Protein AF-0000000066669395 (afdb_homodimer)

Structure (mmCIF, N/CA/C/O backbone):
data_AF-0000000066669395-model_v1
#
loop_
_entity.id
_entity.type
_entity.pdbx_description
1 polymer 'tRNA/rRNA methyltransferase SpoU type domain-containing protein'
#
loop_
_atom_site.group_PDB
_atom_site.id
_atom_site.type_symbol
_atom_site.label_atom_id
_atom_site.label_alt_id
_atom_site.label_comp_id
_atom_site.label_asym_id
_atom_site.label_entity_id
_atom_site.label_seq_id
_atom_site.pdbx_PDB_ins_code
_atom_site.Cartn_x
_atom_site.Cartn_y
_atom_site.Cartn_z
_atom_site.occupancy
_atom_site.B_iso_or_equiv
_atom_site.auth_seq_id
_atom_site.auth_comp_id
_atom_site.auth_asym_id
_atom_site.auth_atom_id
_atom_site.pdbx_PDB_model_num
ATOM 1 N N . MET A 1 1 ? -14.617 -29.688 3.906 1 45.09 1 MET A N 1
ATOM 2 C CA . MET A 1 1 ? -14.562 -28.312 4.414 1 45.09 1 MET A CA 1
ATOM 3 C C . MET A 1 1 ? -15.133 -27.328 3.398 1 45.09 1 MET A C 1
ATOM 5 O O . MET A 1 1 ? -14.758 -27.359 2.225 1 45.09 1 MET A O 1
ATOM 9 N N . THR A 1 2 ? -16.328 -26.859 3.664 1 53.78 2 THR A N 1
ATOM 10 C CA . THR A 1 2 ? -17 -26.031 2.668 1 53.78 2 THR A CA 1
ATOM 11 C C . THR A 1 2 ? -16.078 -24.922 2.17 1 53.78 2 THR A C 1
ATOM 13 O O . THR A 1 2 ? -15.188 -24.469 2.893 1 53.78 2 THR A O 1
ATOM 16 N N . ALA A 1 3 ? -16.016 -24.766 0.885 1 68.75 3 ALA A N 1
ATOM 17 C CA . ALA A 1 3 ? -15.188 -23.734 0.249 1 68.75 3 ALA A CA 1
ATOM 18 C C . ALA A 1 3 ? -15.5 -22.359 0.813 1 68.75 3 ALA A C 1
ATOM 20 O O . ALA A 1 3 ? -16.641 -22.062 1.181 1 68.75 3 ALA A O 1
ATOM 21 N N . ALA A 1 4 ? -14.492 -21.562 1.242 1 79 4 ALA A N 1
ATOM 22 C CA . ALA A 1 4 ? -14.672 -20.188 1.695 1 79 4 ALA A CA 1
ATOM 23 C C . ALA A 1 4 ? -15.648 -19.438 0.788 1 79 4 ALA A C 1
ATOM 25 O O . ALA A 1 4 ? -15.648 -19.625 -0.429 1 79 4 ALA A O 1
ATOM 26 N N . ARG A 1 5 ? -16.594 -18.781 1.343 1 88.31 5 ARG A N 1
ATOM 27 C CA . ARG A 1 5 ? -17.562 -17.953 0.614 1 88.31 5 ARG A CA 1
ATOM 28 C C . ARG A 1 5 ? -17.25 -16.484 0.786 1 88.31 5 ARG A C 1
ATOM 30 O O . ARG A 1 5 ? -16.984 -16.016 1.897 1 88.31 5 ARG A O 1
ATOM 37 N N . VAL A 1 6 ? -17.281 -15.789 -0.39 1 91.75 6 VAL A N 1
ATOM 38 C CA . VAL A 1 6 ? -17.078 -14.344 -0.316 1 91.75 6 VAL A CA 1
ATOM 39 C C . VAL A 1 6 ? -18.234 -13.695 0.457 1 91.75 6 VAL A C 1
ATOM 41 O O . VAL A 1 6 ? -19.391 -14.047 0.259 1 91.75 6 VAL A O 1
ATOM 44 N N . LYS A 1 7 ? -17.922 -12.828 1.355 1 90.56 7 LYS A N 1
ATOM 45 C CA . LYS A 1 7 ? -18.953 -12.094 2.061 1 90.56 7 LYS A CA 1
ATOM 46 C C . LYS A 1 7 ? -19.781 -11.258 1.095 1 90.56 7 LYS A C 1
ATOM 48 O O . LYS A 1 7 ? -19.234 -10.602 0.202 1 90.56 7 LYS A O 1
ATOM 53 N N . SER A 1 8 ? -21.031 -11.336 1.28 1 87.56 8 SER A N 1
ATOM 54 C CA . SER A 1 8 ? -21.922 -10.547 0.432 1 87.56 8 SER A CA 1
ATOM 55 C C . SER A 1 8 ? -21.859 -9.07 0.801 1 87.56 8 SER A C 1
ATOM 57 O O . SER A 1 8 ? -21.359 -8.703 1.869 1 87.56 8 SER A O 1
ATOM 59 N N . ARG A 1 9 ? -22.344 -8.273 -0.12 1 84.31 9 ARG A N 1
ATOM 60 C CA . ARG A 1 9 ? -22.344 -6.832 0.12 1 84.31 9 ARG A CA 1
ATOM 61 C C . ARG A 1 9 ?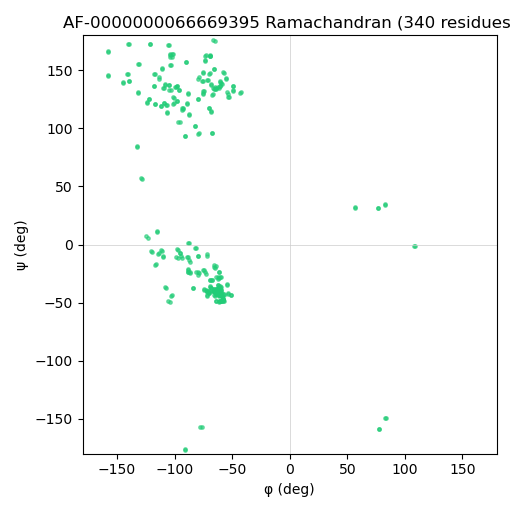 -23.141 -6.484 1.371 1 84.31 9 ARG A C 1
ATOM 63 O O . ARG A 1 9 ? -22.688 -5.695 2.203 1 84.31 9 ARG A O 1
ATOM 70 N N . PRO A 1 10 ? -24.344 -7.113 1.48 1 86.75 10 PRO A N 1
ATOM 71 C CA . PRO A 1 10 ? -25.078 -6.832 2.715 1 86.75 10 PRO A CA 1
ATOM 72 C C . PRO A 1 10 ? -24.312 -7.262 3.967 1 86.75 10 PRO A C 1
ATOM 74 O O . PRO A 1 10 ? -24.359 -6.566 4.988 1 86.75 10 PRO A O 1
ATOM 77 N N . GLU A 1 11 ? -23.625 -8.328 3.963 1 88.75 11 GLU A N 1
ATOM 78 C CA . GLU A 1 11 ? -22.812 -8.781 5.09 1 88.75 11 GLU A CA 1
ATOM 79 C C . GLU A 1 11 ? -21.688 -7.793 5.402 1 88.75 11 GLU A C 1
ATOM 81 O O . GLU A 1 11 ? -21.438 -7.496 6.57 1 88.75 11 GLU A O 1
ATOM 86 N N . LEU A 1 12 ? -21.031 -7.285 4.352 1 86.19 12 LEU A N 1
ATOM 87 C CA . LEU A 1 12 ? -19.938 -6.324 4.523 1 86.19 12 LEU A CA 1
ATOM 88 C C . LEU A 1 12 ? -20.469 -5.008 5.082 1 86.19 12 LEU A C 1
ATOM 90 O O . LEU A 1 12 ? -19.844 -4.402 5.957 1 86.19 12 LEU A O 1
ATOM 94 N N . ARG A 1 13 ? -21.594 -4.609 4.605 1 84.19 13 ARG A N 1
ATOM 95 C CA . ARG A 1 13 ? -22.188 -3.355 5.059 1 84.19 13 ARG A CA 1
ATOM 96 C C . ARG A 1 13 ? -22.484 -3.4 6.551 1 84.19 13 ARG A C 1
ATOM 98 O O . ARG A 1 13 ? -22.375 -2.385 7.242 1 84.19 13 ARG A O 1
ATOM 105 N N . ARG A 1 14 ? -22.734 -4.59 7.043 1 87.62 14 ARG A N 1
ATOM 106 C CA . ARG A 1 14 ? -23.062 -4.742 8.461 1 87.62 14 ARG A CA 1
ATOM 107 C C . ARG A 1 14 ? -21.812 -4.605 9.32 1 87.62 14 ARG A C 1
ATOM 109 O O . ARG A 1 14 ? -21.906 -4.285 10.508 1 87.62 14 ARG A O 1
ATOM 116 N N . GLN A 1 15 ? -20.672 -4.824 8.742 1 86.81 15 GLN A N 1
ATOM 117 C CA . GLN A 1 15 ? -19.422 -4.785 9.477 1 86.81 15 GLN A CA 1
ATOM 118 C C . GLN A 1 15 ? -18.734 -3.432 9.32 1 86.81 15 GLN A C 1
ATOM 120 O O . GLN A 1 15 ? -17.766 -3.139 10.023 1 86.81 15 GLN A O 1
ATOM 125 N N . ARG A 1 16 ? -19.281 -2.643 8.336 1 88.38 16 ARG A N 1
ATOM 126 C CA . ARG A 1 16 ? -18.703 -1.339 8.031 1 88.38 16 ARG A CA 1
ATOM 127 C C . ARG A 1 16 ? -19.531 -0.214 8.641 1 88.38 16 ARG A C 1
ATOM 129 O O . ARG A 1 16 ? -20.688 -0.416 9 1 88.38 16 ARG A O 1
ATOM 136 N N . ARG A 1 17 ? -18.922 0.941 8.766 1 87.56 17 ARG A N 1
ATOM 137 C CA . ARG A 1 17 ? -19.672 2.119 9.188 1 87.56 17 ARG A CA 1
ATOM 138 C C . ARG A 1 17 ? -20.734 2.492 8.156 1 87.56 17 ARG A C 1
ATOM 140 O O . ARG A 1 17 ? -20.484 2.461 6.953 1 87.56 17 ARG A O 1
ATOM 147 N N . PRO A 1 18 ? -21.828 2.752 8.648 1 84.31 18 PRO A N 1
ATOM 148 C CA . PRO A 1 18 ? -22.906 3.09 7.719 1 84.31 18 PRO A CA 1
ATOM 149 C C . PRO A 1 18 ? -22.734 4.473 7.098 1 84.31 18 PRO A C 1
ATOM 151 O O . PRO A 1 18 ? -23.312 4.754 6.039 1 84.31 18 PRO A O 1
ATOM 154 N N . ARG A 1 19 ? -22.031 5.277 7.848 1 85 19 ARG A N 1
ATOM 155 C CA . ARG A 1 19 ? -21.75 6.625 7.367 1 85 19 ARG A CA 1
ATOM 156 C C . ARG A 1 19 ? -20.266 6.949 7.5 1 85 19 ARG A C 1
ATOM 158 O O . ARG A 1 19 ? -19.547 6.32 8.289 1 85 19 ARG A O 1
ATOM 165 N N . ALA A 1 20 ? -19.922 7.895 6.621 1 84.69 20 ALA A N 1
ATOM 166 C CA . ALA A 1 20 ? -18.547 8.375 6.758 1 84.69 20 ALA A CA 1
ATOM 167 C C . ALA A 1 20 ? -18.281 8.867 8.18 1 84.69 20 ALA A C 1
ATOM 169 O O . ALA A 1 20 ? -19.172 9.406 8.836 1 84.69 20 ALA A O 1
ATOM 170 N N . HIS A 1 21 ? -17.125 8.578 8.578 1 80.88 21 HIS A N 1
ATOM 171 C CA . HIS A 1 21 ? -16.781 9.102 9.891 1 80.88 21 HIS A CA 1
ATOM 172 C C . HIS A 1 21 ? -16.609 10.617 9.859 1 80.88 21 HIS A C 1
ATOM 174 O O . HIS A 1 21 ? -16.266 11.188 8.82 1 80.88 21 HIS A O 1
ATOM 180 N N . GLY A 1 22 ? -16.984 11.242 10.992 1 88.12 22 GLY A N 1
ATOM 181 C CA . GLY A 1 22 ? -16.531 12.617 11.109 1 88.12 22 GLY A CA 1
ATOM 182 C C . GLY A 1 22 ? -15.016 12.742 11.195 1 88.12 22 GLY A C 1
ATOM 183 O O . GLY A 1 22 ? -14.305 11.742 11.156 1 88.12 22 GLY A O 1
ATOM 184 N N . CYS A 1 23 ? -14.602 13.898 11.203 1 94.62 23 CYS A N 1
ATOM 185 C CA . CYS A 1 23 ? -13.172 14.141 11.336 1 94.62 23 CYS A CA 1
ATOM 186 C C . CYS A 1 23 ? -12.68 13.75 12.727 1 94.62 23 CYS A C 1
ATOM 188 O O . CYS A 1 23 ? -13.055 14.367 13.719 1 94.62 23 CYS A O 1
ATOM 190 N N . TRP A 1 24 ? -11.836 12.742 12.75 1 92.94 24 TRP A N 1
ATOM 191 C CA . TRP A 1 24 ? -11.266 12.32 14.031 1 92.94 24 TRP A CA 1
ATOM 192 C C . TRP A 1 24 ? -10.016 13.133 14.359 1 92.94 24 TRP A C 1
ATOM 194 O O . TRP A 1 24 ? -9.594 13.203 15.516 1 92.94 24 TRP A O 1
ATOM 204 N N . ASN A 1 25 ? -9.383 13.656 13.398 1 96.75 25 ASN A N 1
ATOM 205 C CA . ASN A 1 25 ? -8.266 14.586 13.508 1 96.75 25 ASN A CA 1
ATOM 206 C C . ASN A 1 25 ? -7.125 13.992 14.336 1 96.75 25 ASN A C 1
ATOM 208 O O . ASN A 1 25 ? -6.504 14.695 15.133 1 96.75 25 ASN A O 1
ATOM 212 N N . HIS A 1 26 ? -6.977 12.68 14.25 1 97.56 26 HIS A N 1
ATOM 213 C CA . HIS A 1 26 ? -5.938 11.992 15.016 1 97.56 26 HIS A CA 1
ATOM 214 C C . HIS A 1 26 ? -4.777 11.57 14.117 1 97.56 26 HIS A C 1
ATOM 216 O O . HIS A 1 26 ? -3.615 11.836 14.43 1 97.56 26 HIS A O 1
ATOM 222 N N . LEU A 1 27 ? -5.113 10.938 13 1 98.38 27 LEU A N 1
ATOM 223 C CA . LEU A 1 27 ? -4.137 10.516 12 1 98.38 27 LEU A CA 1
ATOM 224 C C . LEU A 1 27 ? -4.375 11.227 10.68 1 98.38 27 LEU A C 1
ATOM 226 O O . LEU A 1 27 ? -5.473 11.164 10.117 1 98.38 27 LEU A O 1
ATOM 230 N N . LEU A 1 28 ? -3.396 11.945 10.211 1 98.81 28 LEU A N 1
ATOM 231 C CA . LEU A 1 28 ? -3.48 12.633 8.93 1 98.81 28 LEU A CA 1
ATOM 232 C C . LEU A 1 28 ? -2.355 12.195 8 1 98.81 28 LEU A C 1
ATOM 234 O O . LEU A 1 28 ? -1.188 12.172 8.398 1 98.81 28 LEU A O 1
ATOM 238 N N . ILE A 1 29 ? -2.662 11.758 6.875 1 98.81 29 ILE A N 1
ATOM 239 C CA . ILE A 1 29 ? -1.648 11.57 5.84 1 98.81 29 ILE A CA 1
ATOM 240 C C . ILE A 1 29 ? -1.622 12.789 4.918 1 98.81 29 ILE A C 1
ATOM 242 O O . ILE A 1 29 ? -2.672 13.273 4.484 1 98.81 29 ILE A O 1
ATOM 246 N N . ALA A 1 30 ? -0.39 13.281 4.656 1 98.88 30 ALA A N 1
ATOM 247 C CA . ALA A 1 30 ? -0.258 14.586 4.012 1 98.88 30 ALA A CA 1
ATOM 248 C C . ALA A 1 30 ? 0.739 14.531 2.857 1 98.88 30 ALA A C 1
ATOM 250 O O . ALA A 1 30 ? 1.917 14.852 3.031 1 98.88 30 ALA A O 1
ATOM 251 N N . PRO A 1 31 ? 0.276 14.125 1.693 1 98.56 31 PRO A N 1
ATOM 252 C CA . PRO A 1 31 ? 1.107 14.367 0.513 1 98.56 31 PRO A CA 1
ATOM 253 C C . PRO A 1 31 ? 1.231 15.852 0.175 1 98.56 31 PRO A C 1
ATOM 255 O O . PRO A 1 31 ? 0.396 16.391 -0.552 1 98.56 31 PRO A O 1
ATOM 258 N N . LEU A 1 32 ? 2.266 16.484 0.615 1 98.38 32 LEU A N 1
ATOM 259 C CA . LEU A 1 32 ? 2.322 17.938 0.655 1 98.38 32 LEU A CA 1
ATOM 260 C C . LEU A 1 32 ? 2.85 18.5 -0.662 1 98.38 32 LEU A C 1
ATOM 262 O O . LEU A 1 32 ? 2.654 19.672 -0.963 1 98.38 32 LEU A O 1
ATOM 266 N N . TRP A 1 33 ? 3.559 17.734 -1.455 1 97.44 33 TRP A N 1
ATOM 267 C CA . TRP A 1 33 ? 4.094 18.172 -2.744 1 97.44 33 TRP A CA 1
ATOM 268 C C . TRP A 1 33 ? 3.721 17.172 -3.842 1 97.44 33 TRP A C 1
ATOM 270 O O . TRP A 1 33 ? 4.59 16.688 -4.566 1 97.44 33 TRP A O 1
ATOM 280 N N . PRO A 1 34 ? 2.42 16.953 -3.99 1 96.81 34 PRO A N 1
ATOM 281 C CA . PRO A 1 34 ? 1.995 15.914 -4.93 1 96.81 34 PRO A CA 1
ATOM 282 C C . PRO A 1 34 ? 2.271 16.281 -6.383 1 96.81 34 PRO A C 1
ATOM 284 O O . PRO A 1 34 ? 2.057 17.422 -6.785 1 96.81 34 PRO A O 1
ATOM 287 N N . LYS A 1 35 ? 2.719 15.328 -7.09 1 93.5 35 LYS A N 1
ATOM 288 C CA . LYS A 1 35 ? 2.979 15.5 -8.516 1 93.5 35 LYS A CA 1
ATOM 289 C C . LYS A 1 35 ? 1.889 14.852 -9.359 1 93.5 35 LYS A C 1
ATOM 291 O O . LYS A 1 35 ? 1.399 15.445 -10.32 1 93.5 35 LYS A O 1
ATOM 296 N N . TYR A 1 36 ? 1.467 13.625 -8.992 1 88.94 36 TYR A N 1
ATOM 297 C CA . TYR A 1 36 ? 0.498 12.852 -9.758 1 88.94 36 TYR A CA 1
ATOM 298 C C . TYR A 1 36 ? -0.805 12.688 -8.984 1 88.94 36 TYR A C 1
ATOM 300 O O . TYR A 1 36 ? -0.79 12.375 -7.793 1 88.94 36 TYR A O 1
ATOM 308 N N . GLY A 1 37 ? -1.951 12.734 -9.688 1 91.69 37 GLY A N 1
ATOM 309 C CA . GLY A 1 37 ? -3.273 12.695 -9.086 1 91.69 37 GLY A CA 1
ATOM 310 C C . GLY A 1 37 ? -3.705 11.297 -8.695 1 91.69 37 GLY A C 1
ATOM 311 O O . GLY A 1 37 ? -4.504 11.125 -7.77 1 91.69 37 GLY A O 1
ATOM 312 N N . VAL A 1 38 ? -3.227 10.305 -9.312 1 89.56 38 VAL A N 1
ATOM 313 C CA . VAL A 1 38 ? -3.691 8.93 -9.164 1 89.56 38 VAL A CA 1
ATOM 314 C C . VAL A 1 38 ? -3.463 8.469 -7.727 1 89.56 38 VAL A C 1
ATOM 316 O O . VAL A 1 38 ? -4.266 7.707 -7.18 1 89.56 38 VAL A O 1
ATOM 319 N N . ASN A 1 39 ? -2.469 9 -7.102 1 94.81 39 ASN A N 1
ATOM 320 C CA . ASN A 1 39 ? -2.115 8.562 -5.754 1 94.81 39 ASN A CA 1
ATOM 321 C C . ASN A 1 39 ? -3.045 9.172 -4.707 1 94.81 39 ASN A C 1
ATOM 323 O O . ASN A 1 39 ? -3.229 8.602 -3.631 1 94.81 39 ASN A O 1
ATOM 327 N N . LEU A 1 40 ? -3.631 10.281 -5.004 1 96.81 40 LEU A N 1
ATOM 328 C CA . LEU A 1 40 ? -4.43 10.992 -4.012 1 96.81 40 LEU A CA 1
ATOM 329 C C . LEU A 1 40 ? -5.734 10.258 -3.732 1 96.81 40 LEU A C 1
ATOM 331 O O . LEU A 1 40 ? -6.141 10.133 -2.576 1 96.81 40 LEU A O 1
ATOM 335 N N . GLY A 1 41 ? -6.371 9.797 -4.77 1 94.62 41 GLY A N 1
ATOM 336 C CA . GLY A 1 41 ? -7.57 9 -4.566 1 94.62 41 GLY A CA 1
ATOM 337 C C . GLY A 1 41 ? -7.312 7.711 -3.82 1 94.62 41 GLY A C 1
ATOM 338 O O . GLY A 1 41 ? -8.094 7.316 -2.957 1 94.62 41 GLY A O 1
ATOM 339 N N . THR A 1 42 ? -6.219 7.062 -4.16 1 95.19 42 THR A N 1
ATOM 340 C CA . THR A 1 42 ? -5.816 5.832 -3.49 1 95.19 42 THR A CA 1
ATOM 341 C C . THR A 1 42 ? -5.574 6.078 -2.004 1 95.19 42 THR A C 1
ATOM 343 O O . THR A 1 42 ? -6.055 5.324 -1.156 1 95.19 42 THR A O 1
ATOM 346 N N . LEU A 1 43 ? -4.895 7.172 -1.709 1 97.44 43 LEU A N 1
ATOM 347 C CA . LEU A 1 43 ? -4.621 7.527 -0.321 1 97.44 43 LEU A CA 1
ATOM 348 C C . LEU A 1 43 ? -5.914 7.844 0.423 1 97.44 43 LEU A C 1
ATOM 350 O O . LEU A 1 43 ? -6.07 7.484 1.592 1 97.44 43 LEU A O 1
ATOM 354 N N . LEU A 1 44 ? -6.773 8.508 -0.237 1 96.31 44 LEU A N 1
ATOM 355 C CA . LEU A 1 44 ? -8.055 8.859 0.367 1 96.31 44 LEU A CA 1
ATOM 356 C C . LEU A 1 44 ? -8.836 7.609 0.749 1 96.31 44 LEU A C 1
ATOM 358 O O . LEU A 1 44 ? -9.438 7.551 1.822 1 96.31 44 LEU A O 1
ATOM 362 N N . ARG A 1 45 ? -8.797 6.602 -0.064 1 95.62 45 ARG A N 1
ATOM 363 C CA . ARG A 1 45 ? -9.445 5.328 0.247 1 95.62 45 ARG A CA 1
ATOM 364 C C . ARG A 1 45 ? -8.805 4.672 1.464 1 95.62 45 ARG A C 1
ATOM 366 O O . ARG A 1 45 ? -9.5 4.09 2.301 1 95.62 45 ARG A O 1
ATOM 373 N N . THR A 1 46 ? -7.52 4.727 1.509 1 97.06 46 THR A N 1
ATOM 374 C CA . THR A 1 46 ? -6.832 4.18 2.676 1 97.06 46 THR A CA 1
ATOM 375 C C . THR A 1 46 ? -7.207 4.953 3.936 1 97.06 46 THR A C 1
ATOM 377 O O . THR A 1 46 ? -7.363 4.367 5.008 1 97.06 46 THR A O 1
ATOM 380 N N . CYS A 1 47 ? -7.352 6.266 3.793 1 97 47 CYS A N 1
ATOM 381 C CA . CYS A 1 47 ? -7.793 7.066 4.93 1 97 47 CYS A CA 1
ATOM 382 C C . CYS A 1 47 ? -9.141 6.574 5.453 1 97 47 CYS A C 1
ATOM 384 O O . CYS A 1 47 ? -9.312 6.395 6.66 1 97 47 CYS A O 1
ATOM 386 N N . ASP A 1 48 ? -10.047 6.355 4.547 1 96 48 ASP A N 1
ATOM 387 C CA . ASP A 1 48 ? -11.344 5.824 4.953 1 96 48 ASP A CA 1
ATOM 388 C C . ASP A 1 48 ? -11.188 4.5 5.699 1 96 48 ASP A C 1
ATOM 390 O O . ASP A 1 48 ? -11.805 4.293 6.746 1 96 48 ASP A O 1
ATOM 394 N N . ALA A 1 49 ? -10.359 3.674 5.211 1 95.56 49 ALA A N 1
ATOM 395 C CA . ALA A 1 49 ? -10.18 2.328 5.746 1 95.56 49 ALA A CA 1
ATOM 396 C C . ALA A 1 49 ? -9.695 2.371 7.191 1 95.56 49 ALA A C 1
ATOM 398 O O . ALA A 1 49 ? -10.133 1.572 8.023 1 95.56 49 ALA A O 1
ATOM 399 N N . VAL A 1 50 ? -8.867 3.344 7.551 1 95.94 50 VAL A N 1
ATOM 400 C CA . VAL A 1 50 ? -8.227 3.275 8.859 1 95.94 50 VAL A CA 1
ATOM 401 C C . VAL A 1 50 ? -8.781 4.375 9.766 1 95.94 50 VAL A C 1
ATOM 403 O O . VAL A 1 50 ? -8.391 4.484 10.93 1 95.94 50 VAL A O 1
ATOM 406 N N . GLY A 1 51 ? -9.617 5.234 9.211 1 95 51 GLY A N 1
ATOM 407 C CA . GLY A 1 51 ? -10.172 6.332 9.984 1 95 51 GLY A CA 1
ATOM 408 C C . GLY A 1 51 ? -9.242 7.527 10.07 1 95 51 GLY A C 1
ATOM 409 O O . GLY A 1 51 ? -9.156 8.188 11.109 1 95 51 GLY A O 1
ATOM 410 N N . ALA A 1 52 ? -8.523 7.758 9.039 1 97.69 52 ALA A N 1
ATOM 411 C CA . ALA A 1 52 ? -7.594 8.883 8.977 1 97.69 52 ALA A CA 1
ATOM 412 C C . ALA A 1 52 ? -8.141 10 8.086 1 97.69 52 ALA A C 1
ATOM 414 O O . ALA A 1 52 ? -9.172 9.836 7.438 1 97.69 52 ALA A O 1
ATOM 415 N N . CYS A 1 53 ? -7.461 11.094 8.102 1 98 53 CYS A N 1
ATOM 416 C CA . CYS A 1 53 ? -7.766 12.234 7.25 1 98 53 CYS A CA 1
ATOM 417 C C . CYS A 1 53 ? -6.684 12.438 6.195 1 98 53 CYS A C 1
ATOM 419 O O . CYS A 1 53 ? -5.543 12.016 6.387 1 98 53 CYS A O 1
ATOM 421 N N . LEU A 1 54 ? -7.129 12.969 5.152 1 98.12 54 LEU A N 1
ATOM 422 C CA . LEU A 1 54 ? -6.184 13.406 4.133 1 98.12 54 LEU A CA 1
ATOM 423 C C . LEU A 1 54 ? -5.957 14.914 4.203 1 98.12 54 LEU A C 1
ATOM 425 O O . LEU A 1 54 ? -6.918 15.688 4.277 1 98.12 54 LEU A O 1
ATOM 429 N N . ALA A 1 55 ? -4.723 15.328 4.297 1 98.75 55 ALA A N 1
ATOM 430 C CA . ALA A 1 55 ? -4.383 16.75 4.191 1 98.75 55 ALA A CA 1
ATOM 431 C C . ALA A 1 55 ? -3.648 17.047 2.889 1 98.75 55 ALA A C 1
ATOM 433 O O . ALA A 1 55 ? -2.578 16.484 2.633 1 98.75 55 ALA A O 1
ATOM 434 N N . VAL A 1 56 ? -4.207 17.922 2.105 1 98.38 56 VAL A N 1
ATOM 435 C CA . VAL A 1 56 ? -3.641 18.141 0.778 1 98.38 56 VAL A CA 1
ATOM 436 C C . VAL A 1 56 ? -3.682 19.625 0.436 1 98.38 56 VAL A C 1
ATOM 438 O O . VAL A 1 56 ? -4.59 20.344 0.863 1 98.38 56 VAL A O 1
ATOM 441 N N . PRO A 1 57 ? -2.641 20.078 -0.329 1 98 57 PRO A N 1
ATOM 442 C CA . PRO A 1 57 ? -2.689 21.484 -0.755 1 98 57 PRO A CA 1
ATOM 443 C C . PRO A 1 57 ? -3.842 21.766 -1.717 1 98 57 PRO A C 1
ATOM 445 O O . PRO A 1 57 ? -4.211 20.891 -2.516 1 98 57 PRO A O 1
ATOM 448 N N . ARG A 1 58 ? -4.266 23 -1.627 1 96.19 58 ARG A N 1
ATOM 449 C CA . ARG A 1 58 ? -5.305 23.422 -2.557 1 96.19 58 ARG A CA 1
ATOM 450 C C . ARG A 1 58 ? -4.715 23.75 -3.926 1 96.19 58 ARG A C 1
ATOM 452 O O . ARG A 1 58 ? -4.172 24.828 -4.133 1 96.19 58 ARG A O 1
ATOM 459 N N . LYS A 1 59 ? -4.73 22.828 -4.801 1 95.44 59 LYS A N 1
ATOM 460 C CA . LYS A 1 59 ? -4.363 23 -6.203 1 95.44 59 LYS A CA 1
ATOM 461 C C . LYS A 1 59 ? -5.551 22.719 -7.121 1 95.44 59 LYS A C 1
ATOM 463 O O . LYS A 1 59 ? -6.422 21.922 -6.789 1 95.44 59 LYS A O 1
ATOM 468 N N . PRO A 1 60 ? -5.656 23.375 -8.195 1 95.44 60 PRO A N 1
ATOM 469 C CA . PRO A 1 60 ? -6.82 23.281 -9.078 1 95.44 60 PRO A CA 1
ATOM 470 C C . PRO A 1 60 ? -7.125 21.844 -9.492 1 95.44 60 PRO A C 1
ATOM 472 O O . PRO A 1 60 ? -8.289 21.484 -9.688 1 95.44 60 PRO A O 1
ATOM 475 N N . TRP A 1 61 ? -6.082 21.094 -9.656 1 95.88 61 TRP A N 1
ATOM 476 C CA . TRP A 1 61 ? -6.277 19.75 -10.211 1 95.88 61 TRP A CA 1
ATOM 477 C C . TRP A 1 61 ? -6.562 18.734 -9.102 1 95.88 61 TRP A C 1
ATOM 479 O O . TRP A 1 61 ? -6.965 17.609 -9.383 1 95.88 61 TRP A O 1
ATOM 489 N N . VAL A 1 62 ? -6.41 19.047 -7.801 1 95.94 62 VAL A N 1
ATOM 490 C CA . VAL A 1 62 ? -6.457 18.094 -6.688 1 95.94 62 VAL A CA 1
ATOM 491 C C . VAL A 1 62 ? -7.887 17.594 -6.496 1 95.94 62 VAL A C 1
ATOM 493 O O . VAL A 1 62 ? -8.117 16.406 -6.332 1 95.94 62 VAL A O 1
ATOM 496 N N . PRO A 1 63 ? -8.93 18.5 -6.582 1 94.19 63 PRO A N 1
ATOM 497 C CA . PRO A 1 63 ? -10.297 17.984 -6.422 1 94.19 63 PRO A CA 1
ATOM 498 C C . PRO A 1 63 ? -10.656 16.922 -7.453 1 94.19 63 PRO A C 1
ATOM 500 O O . PRO A 1 63 ? -11.242 15.891 -7.105 1 94.19 63 PRO A O 1
ATOM 503 N N . ASP A 1 64 ? -10.266 17.141 -8.672 1 94.31 64 ASP A N 1
ATOM 504 C CA . ASP A 1 64 ? -10.531 16.172 -9.727 1 94.31 64 ASP A CA 1
ATOM 505 C C . ASP A 1 64 ? -9.766 14.867 -9.477 1 94.31 64 ASP A C 1
ATOM 507 O O . ASP A 1 64 ? -10.297 13.781 -9.703 1 94.31 64 ASP A O 1
ATOM 511 N N . ALA A 1 65 ? -8.578 14.992 -9.047 1 93.69 65 ALA A N 1
ATOM 512 C CA . ALA A 1 65 ? -7.754 13.82 -8.742 1 93.69 65 ALA A CA 1
ATOM 513 C C . ALA A 1 65 ? -8.383 12.977 -7.641 1 93.69 65 ALA A C 1
ATOM 515 O O . ALA A 1 65 ? -8.438 11.75 -7.742 1 93.69 65 ALA A O 1
ATOM 516 N N . LEU A 1 66 ? -8.891 13.609 -6.594 1 93.56 66 LEU A N 1
ATOM 517 C CA . LEU A 1 66 ? -9.539 12.914 -5.484 1 93.56 66 LEU A CA 1
ATOM 518 C C . LEU A 1 66 ? -10.805 12.195 -5.957 1 93.56 66 LEU A C 1
ATOM 520 O O . LEU A 1 66 ? -11.062 11.062 -5.562 1 93.56 66 LEU A O 1
ATOM 524 N N . ALA A 1 67 ? -11.516 12.828 -6.828 1 89.94 67 ALA A N 1
ATOM 525 C CA . ALA A 1 67 ? -12.766 12.266 -7.328 1 89.94 67 ALA A CA 1
ATOM 526 C C . ALA A 1 67 ? -12.508 11.039 -8.203 1 89.94 67 ALA A C 1
ATOM 528 O O . ALA A 1 67 ? -13.25 10.055 -8.141 1 89.94 67 ALA A O 1
ATOM 529 N N . HIS A 1 68 ? -11.461 11.039 -8.953 1 85.31 68 HIS A N 1
ATOM 530 C CA . HIS A 1 68 ? -11.156 9.984 -9.914 1 85.31 68 HIS A CA 1
ATOM 531 C C . HIS A 1 68 ? -10.672 8.719 -9.203 1 85.31 68 HIS A C 1
ATOM 533 O O . HIS A 1 68 ? -11.062 7.609 -9.562 1 85.31 68 HIS A O 1
ATOM 539 N N . GLY A 1 69 ? -9.945 8.859 -8.242 1 77.81 69 GLY A N 1
ATOM 540 C CA . GLY A 1 69 ? -9.328 7.711 -7.598 1 77.81 69 GLY A CA 1
ATOM 541 C C . GLY A 1 69 ? -10.133 7.18 -6.426 1 77.81 69 GLY A C 1
ATOM 542 O O . GLY A 1 69 ? -9.852 6.094 -5.914 1 77.81 69 GLY A O 1
ATOM 543 N N . ASN A 1 70 ? -11.062 7.938 -6.051 1 72.88 70 ASN A N 1
ATOM 544 C CA . ASN A 1 70 ? -11.898 7.555 -4.918 1 72.88 70 ASN A CA 1
ATOM 545 C C . ASN A 1 70 ? -13.18 6.863 -5.375 1 72.88 70 ASN A C 1
ATOM 547 O O . ASN A 1 70 ? -14.125 7.523 -5.816 1 72.88 70 ASN A O 1
ATOM 551 N N . THR A 1 71 ? -13.203 5.562 -5.18 1 74.75 71 THR A N 1
ATOM 552 C CA . THR A 1 71 ? -14.344 4.789 -5.641 1 74.75 71 THR A CA 1
ATOM 553 C C . THR A 1 71 ? -15.43 4.73 -4.566 1 74.75 71 THR A C 1
ATOM 555 O O . THR A 1 71 ? -16.422 4.027 -4.719 1 74.75 71 THR A O 1
ATOM 558 N N . LEU A 1 72 ? -15.062 5.434 -3.502 1 78.62 72 LEU A N 1
ATOM 559 C CA . LEU A 1 72 ? -16.031 5.422 -2.414 1 78.62 72 LEU A CA 1
ATOM 560 C C . LEU A 1 72 ? -17.172 6.398 -2.689 1 78.62 72 LEU A C 1
ATOM 562 O O . LEU A 1 72 ? -16.953 7.453 -3.293 1 78.62 72 LEU A O 1
ATOM 566 N N . ARG A 1 73 ? -18.312 5.992 -2.283 1 73.75 73 ARG A N 1
ATOM 567 C CA . ARG A 1 73 ? -19.516 6.777 -2.537 1 73.75 73 ARG A CA 1
ATOM 568 C C . ARG A 1 73 ? -19.734 7.82 -1.444 1 73.75 73 ARG A C 1
ATOM 570 O O . ARG A 1 73 ? -20.453 8.797 -1.646 1 73.75 73 ARG A O 1
ATOM 577 N N . LYS A 1 74 ? -19.031 7.629 -0.356 1 81.06 74 LYS A N 1
ATOM 578 C CA . LYS A 1 74 ? -19.266 8.531 0.769 1 81.06 74 LYS A CA 1
ATOM 579 C C . LYS A 1 74 ? -18.141 9.547 0.893 1 81.06 74 LYS A C 1
ATOM 581 O O . LYS A 1 74 ? -17 9.289 0.481 1 81.06 74 LYS A O 1
ATOM 586 N N . GLN A 1 75 ? -18.531 10.688 1.505 1 82.38 75 GLN A N 1
ATOM 587 C CA . GLN A 1 75 ? -17.562 11.766 1.686 1 82.38 75 GLN A CA 1
ATOM 588 C C . GLN A 1 75 ? -16.453 11.352 2.65 1 82.38 75 GLN A C 1
ATOM 590 O O . GLN A 1 75 ? -16.719 10.727 3.678 1 82.38 75 GLN A O 1
ATOM 595 N N . GLN A 1 76 ? -15.289 11.656 2.246 1 88.75 76 GLN A N 1
ATOM 596 C CA . GLN A 1 76 ? -14.117 11.398 3.078 1 88.75 76 GLN A CA 1
ATOM 597 C C . GLN A 1 76 ? -13.602 12.688 3.717 1 88.75 76 GLN A C 1
ATOM 599 O O . GLN A 1 76 ? -14.023 13.781 3.348 1 88.75 76 GLN A O 1
ATOM 604 N N . CYS A 1 77 ? -12.82 12.523 4.676 1 94.69 77 CYS A N 1
ATOM 605 C CA . CYS A 1 77 ? -12.305 13.656 5.434 1 94.69 77 CYS A CA 1
ATOM 606 C C . CYS A 1 77 ? -11.039 14.211 4.793 1 94.69 77 CYS A C 1
ATOM 608 O O . CYS A 1 77 ? -10 13.547 4.781 1 94.69 77 CYS A O 1
ATOM 610 N N . VAL A 1 78 ? -11.234 15.43 4.285 1 96.75 78 VAL A N 1
ATOM 611 C CA . VAL A 1 78 ? -10.117 16.094 3.617 1 96.75 78 VAL A CA 1
ATOM 612 C C . VAL A 1 78 ? -9.859 17.453 4.266 1 96.75 78 VAL A C 1
ATOM 614 O O . VAL A 1 78 ? -10.781 18.266 4.395 1 96.75 78 VAL A O 1
ATOM 617 N N . HIS A 1 79 ? -8.641 17.594 4.738 1 98.12 79 HIS A N 1
ATOM 618 C CA . HIS A 1 79 ? -8.164 18.891 5.18 1 98.12 79 HIS A CA 1
ATOM 619 C C . HIS A 1 79 ? -7.449 19.625 4.051 1 98.12 79 HIS A C 1
ATOM 621 O O . HIS A 1 79 ? -6.375 19.219 3.615 1 98.12 79 HIS A O 1
ATOM 627 N N . TRP A 1 80 ? -8.055 20.766 3.691 1 98.12 80 TRP A N 1
ATOM 628 C CA . TRP A 1 80 ? -7.469 21.562 2.619 1 98.12 80 TRP A CA 1
ATOM 629 C C . TRP A 1 80 ? -6.457 22.547 3.174 1 98.12 80 TRP A C 1
ATOM 631 O O . TRP A 1 80 ? -6.746 23.281 4.129 1 98.12 80 TRP A O 1
ATOM 641 N N . ILE A 1 81 ? -5.301 22.516 2.572 1 98.5 81 ILE A N 1
ATOM 642 C CA . ILE A 1 81 ? -4.23 23.406 3.01 1 98.5 81 ILE A CA 1
ATOM 643 C C . ILE A 1 81 ? -4.141 24.609 2.078 1 98.5 81 ILE A C 1
ATOM 645 O O . ILE A 1 81 ? -3.859 24.453 0.886 1 98.5 81 ILE A O 1
ATOM 649 N N . ASP A 1 82 ? -4.297 25.719 2.693 1 96.12 82 ASP A N 1
ATOM 650 C CA . ASP A 1 82 ? -4.16 26.969 1.947 1 96.12 82 ASP A CA 1
ATOM 651 C C . ASP A 1 82 ? -2.766 27.562 2.127 1 96.12 82 ASP A C 1
ATOM 653 O O . ASP A 1 82 ? -2.221 27.562 3.232 1 96.12 82 ASP A O 1
ATOM 657 N N . GLY A 1 83 ? -2.176 28.016 1.081 1 94.38 83 GLY A N 1
ATOM 658 C CA . GLY A 1 83 ? -0.884 28.688 1.177 1 94.38 83 GLY A CA 1
ATOM 659 C C . GLY A 1 83 ? 0.282 27.703 1.207 1 94.38 83 GLY A C 1
ATOM 660 O O . GLY A 1 83 ? 0.246 26.672 0.553 1 94.38 83 GLY A O 1
ATOM 661 N N . ARG A 1 84 ? 1.349 28.078 1.875 1 96.25 84 ARG A N 1
ATOM 662 C CA . ARG A 1 84 ? 2.57 27.281 1.909 1 96.25 84 ARG A CA 1
ATOM 663 C C . ARG A 1 84 ? 2.406 26.078 2.816 1 96.25 84 ARG A C 1
ATOM 665 O O . ARG A 1 84 ? 2.043 26.203 3.986 1 96.25 84 ARG A O 1
ATOM 672 N N . VAL A 1 85 ? 2.75 24.953 2.32 1 97.5 85 VAL A N 1
ATOM 673 C CA . VAL A 1 85 ? 2.539 23.703 3.053 1 97.5 85 VAL A CA 1
ATOM 674 C C . VAL A 1 85 ? 3.482 23.641 4.254 1 97.5 85 VAL A C 1
ATOM 676 O O . VAL A 1 85 ? 3.143 23.062 5.289 1 97.5 85 VAL A O 1
ATOM 679 N N . GLU A 1 86 ? 4.656 24.281 4.102 1 97.19 86 GLU A N 1
ATOM 680 C CA . GLU A 1 86 ? 5.605 24.281 5.211 1 97.19 86 GLU A CA 1
ATOM 681 C C . GLU A 1 86 ? 5.059 25.047 6.41 1 97.19 86 GLU A C 1
ATOM 683 O O . GLU A 1 86 ? 5.305 24.672 7.559 1 97.19 86 GLU A O 1
ATOM 688 N N . ARG A 1 87 ? 4.387 26.125 6.168 1 97.81 87 ARG A N 1
ATOM 689 C CA . ARG A 1 87 ? 3.77 26.891 7.25 1 97.81 87 ARG A CA 1
ATOM 690 C C . ARG A 1 87 ? 2.676 26.078 7.938 1 97.81 87 ARG A C 1
ATOM 692 O O . ARG A 1 87 ? 2.572 26.094 9.164 1 97.81 87 ARG A O 1
ATOM 699 N N . TRP A 1 88 ? 1.888 25.438 7.09 1 98.56 88 TRP A N 1
ATOM 700 C CA . TRP A 1 88 ? 0.853 24.562 7.641 1 98.56 88 TRP A CA 1
ATOM 701 C C . TRP A 1 88 ? 1.464 23.484 8.523 1 98.56 88 TRP A C 1
ATOM 703 O O . TRP A 1 88 ? 1.002 23.25 9.648 1 98.56 88 TRP A O 1
ATOM 713 N N . LEU A 1 89 ? 2.49 22.828 8.047 1 98.5 89 LEU A N 1
ATOM 714 C CA . LEU A 1 89 ? 3.168 21.766 8.789 1 98.5 89 LEU A CA 1
ATOM 715 C C . LEU A 1 89 ? 3.736 22.312 10.102 1 98.5 89 LEU A C 1
ATOM 717 O O . LEU A 1 89 ? 3.619 21.656 11.141 1 98.5 89 LEU A O 1
ATOM 721 N N . ALA A 1 90 ? 4.312 23.469 10.039 1 98.38 90 ALA A N 1
ATOM 722 C CA . ALA A 1 90 ? 4.859 24.094 11.242 1 98.38 90 ALA A CA 1
ATOM 723 C C . ALA A 1 90 ? 3.766 24.344 12.273 1 98.38 90 ALA A C 1
ATOM 725 O O . ALA A 1 90 ? 3.984 24.156 13.477 1 98.38 90 ALA A O 1
ATOM 726 N N . ARG A 1 91 ? 2.66 24.781 11.828 1 98.31 91 ARG A N 1
ATOM 727 C CA . ARG A 1 91 ? 1.533 25.016 12.719 1 98.31 91 ARG A CA 1
ATOM 728 C C . ARG A 1 91 ? 1.066 23.703 13.359 1 98.31 91 ARG A C 1
ATOM 730 O O . ARG A 1 91 ? 0.712 23.688 14.547 1 98.31 91 ARG A O 1
ATOM 737 N N . GLN A 1 92 ? 1 22.641 12.57 1 98.38 92 GLN A N 1
ATOM 738 C CA . GLN A 1 92 ? 0.641 21.344 13.133 1 98.38 92 GLN A CA 1
ATOM 739 C C . GLN A 1 92 ? 1.604 20.938 14.242 1 98.38 92 GLN A C 1
ATOM 741 O O . GLN A 1 92 ? 1.175 20.5 15.312 1 98.38 92 GLN A O 1
ATOM 746 N N . ARG A 1 93 ? 2.842 21.078 13.961 1 98.12 93 ARG A N 1
ATOM 747 C CA . ARG A 1 93 ? 3.867 20.719 14.938 1 98.12 93 ARG A CA 1
ATOM 748 C C . ARG A 1 93 ? 3.74 21.562 16.203 1 98.12 93 ARG A C 1
ATOM 750 O O . ARG A 1 93 ? 3.756 21.031 17.312 1 98.12 93 ARG A O 1
ATOM 757 N N . ALA A 1 94 ? 3.623 22.844 16.031 1 98 94 ALA A N 1
ATOM 758 C CA . ALA A 1 94 ? 3.502 23.766 17.141 1 98 94 ALA A CA 1
ATOM 759 C C . ALA A 1 94 ? 2.256 23.453 17.969 1 98 94 ALA A C 1
ATOM 761 O O . ALA A 1 94 ? 2.236 23.688 19.188 1 98 94 ALA A O 1
ATOM 762 N N . GLY A 1 95 ? 1.262 22.891 17.297 1 97.94 95 GLY A N 1
ATOM 763 C CA . GLY A 1 95 ? 0.012 22.562 17.953 1 97.94 95 GLY A CA 1
ATOM 764 C C . GLY A 1 95 ? 0.072 21.234 18.703 1 97.94 95 GLY A C 1
ATOM 765 O O . GLY A 1 95 ? -0.908 20.828 19.328 1 97.94 95 GLY A O 1
ATOM 766 N N . GLY A 1 96 ? 1.196 20.531 18.625 1 97.88 96 GLY A N 1
ATOM 767 C CA . GLY A 1 96 ? 1.37 19.344 19.438 1 97.88 96 GLY A CA 1
ATOM 768 C C . GLY A 1 96 ? 1.32 18.062 18.641 1 97.88 96 GLY A C 1
ATOM 769 O O . GLY A 1 96 ? 1.501 16.969 19.188 1 97.88 96 GLY A O 1
ATOM 770 N N . SER A 1 97 ? 1.113 18.156 17.359 1 98.69 97 SER A N 1
ATOM 771 C CA . SER A 1 97 ? 1.077 16.953 16.531 1 98.69 97 SER A CA 1
ATOM 772 C C . SER A 1 97 ? 2.469 16.344 16.359 1 98.69 97 SER A C 1
ATOM 774 O O . SER A 1 97 ? 3.455 17.078 16.25 1 98.69 97 SER A O 1
ATOM 776 N N . ALA A 1 98 ? 2.518 15.023 16.375 1 98.69 98 ALA A N 1
ATOM 777 C CA . ALA A 1 98 ? 3.73 14.352 15.914 1 98.69 98 ALA A CA 1
ATOM 778 C C . ALA A 1 98 ? 3.842 14.414 14.391 1 98.69 98 ALA A C 1
ATOM 780 O O . ALA A 1 98 ? 2.867 14.164 13.68 1 98.69 98 ALA A O 1
ATOM 781 N N . ILE A 1 99 ? 5.027 14.805 13.914 1 98.69 99 ILE A N 1
ATOM 782 C CA . ILE A 1 99 ? 5.254 14.883 12.477 1 98.69 99 ILE A CA 1
ATOM 783 C C . ILE A 1 99 ? 6.156 13.734 12.039 1 98.69 99 ILE A C 1
ATOM 785 O O . ILE A 1 99 ? 7.344 13.703 12.367 1 98.69 99 ILE A O 1
ATOM 789 N N . VAL A 1 100 ? 5.625 12.805 11.242 1 98.62 100 VAL A N 1
ATOM 790 C CA . VAL A 1 100 ? 6.332 11.625 10.75 1 98.62 100 VAL A CA 1
ATOM 791 C C . VAL A 1 100 ? 6.547 11.75 9.242 1 98.62 100 VAL A C 1
ATOM 793 O O . VAL A 1 100 ? 5.582 11.844 8.477 1 98.62 100 VAL A O 1
ATOM 796 N N . GLY A 1 101 ? 7.754 11.758 8.836 1 98.56 101 GLY A N 1
ATOM 797 C CA . GLY A 1 101 ? 8.055 11.781 7.414 1 98.56 101 GLY A CA 1
ATOM 798 C C . GLY A 1 101 ? 8.414 10.414 6.859 1 98.56 101 GLY A C 1
ATOM 799 O O . GLY A 1 101 ? 9.172 9.672 7.48 1 98.56 101 GLY A O 1
ATOM 800 N N . VAL A 1 102 ? 7.883 10.07 5.75 1 98.25 102 VAL A N 1
ATOM 801 C CA . VAL A 1 102 ? 8.281 8.859 5.047 1 98.25 102 VAL A CA 1
ATOM 802 C C . VAL A 1 102 ? 9.414 9.172 4.07 1 98.25 102 VAL A C 1
ATOM 804 O O . VAL A 1 102 ? 9.172 9.609 2.945 1 98.25 102 VAL A O 1
ATOM 807 N N . GLU A 1 103 ? 10.578 9 4.516 1 96.19 103 GLU A N 1
ATOM 808 C CA . GLU A 1 103 ? 11.758 9.414 3.775 1 96.19 103 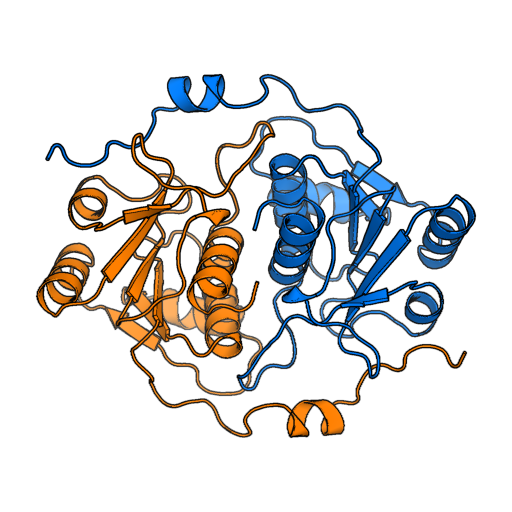GLU A CA 1
ATOM 809 C C . GLU A 1 103 ? 12.992 8.641 4.223 1 96.19 103 GLU A C 1
ATOM 811 O O . GLU A 1 103 ? 13.125 8.297 5.402 1 96.19 103 GLU A O 1
ATOM 816 N N . LEU A 1 104 ? 13.828 8.398 3.254 1 94.44 104 LEU A N 1
ATOM 817 C CA . LEU A 1 104 ? 15.102 7.766 3.549 1 94.44 104 LEU A CA 1
ATOM 818 C C . LEU A 1 104 ? 16.125 8.789 4.023 1 94.44 104 LEU A C 1
ATOM 820 O O . LEU A 1 104 ? 16.734 9.484 3.211 1 94.44 104 LEU A O 1
ATOM 824 N N . THR A 1 105 ? 16.344 8.828 5.324 1 93.38 105 THR A N 1
ATOM 825 C CA . THR A 1 105 ? 17.344 9.727 5.906 1 93.38 105 THR A CA 1
ATOM 826 C C . THR A 1 105 ? 18.391 8.945 6.688 1 93.38 105 THR A C 1
ATOM 828 O O . THR A 1 105 ? 18.25 7.73 6.875 1 93.38 105 THR A O 1
ATOM 831 N N . ASP A 1 106 ? 19.422 9.602 7.133 1 92 106 ASP A N 1
ATOM 832 C CA . ASP A 1 106 ? 20.469 8.977 7.914 1 92 106 ASP A CA 1
ATOM 833 C C . ASP A 1 106 ? 20 8.641 9.32 1 92 106 ASP A C 1
ATOM 835 O O . ASP A 1 106 ? 20.641 7.867 10.039 1 92 106 ASP A O 1
ATOM 839 N N . GLU A 1 107 ? 18.812 9.086 9.703 1 93.25 107 GLU A N 1
ATOM 840 C CA . GLU A 1 107 ? 18.297 8.852 11.047 1 93.25 107 GLU A CA 1
ATOM 841 C C . GLU A 1 107 ? 16.938 8.18 11.008 1 93.25 107 GLU A C 1
ATOM 843 O O . GLU A 1 107 ? 16.25 8.094 12.031 1 93.25 107 GLU A O 1
ATOM 848 N N . SER A 1 108 ? 16.547 7.82 9.906 1 95.75 108 SER A N 1
ATOM 849 C CA . SER A 1 108 ? 15.234 7.203 9.781 1 95.75 108 SER A CA 1
ATOM 850 C C . SER A 1 108 ? 15.148 5.93 10.617 1 95.75 108 SER A C 1
ATOM 852 O O . SER A 1 108 ? 16.078 5.129 10.641 1 95.75 108 SER A O 1
ATOM 854 N N . ILE A 1 109 ? 14.031 5.746 11.266 1 96.62 109 ILE A N 1
ATOM 855 C CA . ILE A 1 109 ? 13.773 4.473 11.93 1 96.62 109 ILE A CA 1
ATOM 856 C C . ILE A 1 109 ? 13.062 3.525 10.961 1 96.62 109 ILE A C 1
ATOM 858 O O . ILE A 1 109 ? 12.414 3.969 10.016 1 96.62 109 ILE A O 1
ATOM 862 N N . ARG A 1 110 ? 13.195 2.262 11.234 1 96.06 110 ARG A N 1
ATOM 863 C CA . ARG A 1 110 ? 12.539 1.269 10.383 1 96.06 110 ARG A CA 1
ATOM 864 C C . ARG A 1 110 ? 11.039 1.216 10.656 1 96.06 110 ARG A C 1
ATOM 866 O O . ARG A 1 110 ? 10.602 1.427 11.789 1 96.06 110 ARG A O 1
ATOM 873 N N . LEU A 1 111 ? 10.32 0.915 9.617 1 97.44 111 LEU A N 1
ATOM 874 C CA . LEU A 1 111 ? 8.867 0.809 9.711 1 97.44 111 LEU A CA 1
ATOM 875 C C . LEU A 1 111 ? 8.461 -0.099 10.867 1 97.44 111 LEU A C 1
ATOM 877 O O . LEU A 1 111 ? 7.562 0.235 11.633 1 97.44 111 LEU A O 1
ATOM 881 N N . ALA A 1 112 ? 9.133 -1.226 11.023 1 93.81 112 ALA A N 1
ATOM 882 C CA . ALA A 1 112 ? 8.797 -2.199 12.055 1 93.81 112 ALA A CA 1
ATOM 883 C C . ALA A 1 112 ? 8.945 -1.592 13.445 1 93.81 112 ALA A C 1
ATOM 885 O O . ALA A 1 112 ? 8.289 -2.027 14.398 1 93.81 112 ALA A O 1
ATOM 886 N N . ASP A 1 113 ? 9.742 -0.576 13.594 1 95.94 113 ASP A N 1
ATOM 887 C CA . ASP A 1 113 ? 10.047 0.023 14.891 1 95.94 113 ASP A CA 1
ATOM 888 C C . ASP A 1 113 ? 9.141 1.223 15.164 1 95.94 113 ASP A C 1
ATOM 890 O O . ASP A 1 113 ? 9.18 1.802 16.25 1 95.94 113 ASP A O 1
ATOM 894 N N . LEU A 1 114 ? 8.367 1.619 14.172 1 97 114 LEU A N 1
ATOM 895 C CA . LEU A 1 114 ? 7.441 2.736 14.352 1 97 114 LEU A CA 1
ATOM 896 C C . LEU A 1 114 ? 6.289 2.352 15.273 1 97 114 LEU A C 1
ATOM 898 O O . LEU A 1 114 ? 5.535 1.425 14.977 1 97 114 LEU A O 1
ATOM 902 N N . PRO A 1 115 ? 6.145 3.006 16.422 1 96.44 115 PRO A N 1
ATOM 903 C CA . PRO A 1 115 ? 5.035 2.666 17.328 1 96.44 115 PRO A CA 1
ATOM 904 C C . PRO A 1 115 ? 3.688 3.174 16.812 1 96.44 115 PRO A C 1
ATOM 906 O O . PRO A 1 115 ? 3.641 4.098 15.992 1 96.44 115 PRO A O 1
ATOM 909 N N . THR A 1 116 ? 2.672 2.539 17.297 1 97.25 116 THR A N 1
ATOM 910 C CA . THR A 1 116 ? 1.337 3.055 17.031 1 97.25 116 THR A CA 1
ATOM 911 C C . THR A 1 116 ? 1.199 4.492 17.516 1 97.25 116 THR A C 1
ATOM 913 O O . THR A 1 116 ? 1.832 4.883 18.5 1 97.25 116 THR A O 1
ATOM 916 N N . ALA A 1 117 ? 0.395 5.254 16.812 1 97.88 117 ALA A N 1
ATOM 917 C CA . ALA A 1 117 ? 0.203 6.656 17.172 1 97.88 117 ALA A CA 1
ATOM 918 C C . ALA A 1 117 ? -0.522 6.785 18.516 1 97.88 117 ALA A C 1
ATOM 920 O O . ALA A 1 117 ? -1.6 6.215 18.703 1 97.88 117 ALA A O 1
ATOM 921 N N . ARG A 1 118 ? 0.019 7.559 19.375 1 97 118 ARG A N 1
ATOM 922 C CA . ARG A 1 118 ? -0.596 7.785 20.688 1 97 118 ARG A CA 1
ATOM 923 C C . ARG A 1 118 ? -1.05 9.234 20.828 1 97 118 ARG A C 1
ATOM 925 O O . ARG A 1 118 ? -1.61 9.609 21.859 1 97 118 ARG A O 1
ATOM 932 N N . ARG A 1 119 ? -0.764 10.047 20 1 97.94 119 ARG A N 1
ATOM 933 C CA . ARG A 1 119 ? -1.225 11.43 19.875 1 97.94 119 ARG A CA 1
ATOM 934 C C . ARG A 1 119 ? -1.489 11.797 18.422 1 97.94 119 ARG A C 1
ATOM 936 O O . ARG A 1 119 ? -1.207 11.008 17.516 1 97.94 119 ARG A O 1
ATOM 943 N N . ARG A 1 120 ? -2.043 12.953 18.25 1 98.69 120 ARG A N 1
ATOM 944 C CA . ARG A 1 120 ? -2.293 13.406 16.891 1 98.69 120 ARG A CA 1
ATOM 945 C C . ARG A 1 120 ? -1.019 13.359 16.047 1 98.69 120 ARG A C 1
ATOM 947 O O . ARG A 1 120 ? 0.032 13.836 16.484 1 98.69 120 ARG A O 1
ATOM 954 N N . THR A 1 121 ? -1.078 12.703 14.891 1 98.88 121 THR A N 1
ATOM 955 C CA . THR A 1 121 ? 0.095 12.438 14.062 1 98.88 121 THR A CA 1
ATOM 956 C C . THR A 1 121 ? -0.173 12.812 12.609 1 98.88 121 THR A C 1
ATOM 958 O O . THR A 1 121 ? -1.228 12.477 12.062 1 98.88 121 THR A O 1
ATOM 961 N N . VAL A 1 122 ? 0.744 13.555 12.039 1 98.88 122 VAL A N 1
ATOM 962 C CA . VAL A 1 122 ? 0.73 13.891 10.617 1 98.88 122 VAL A CA 1
ATOM 963 C C . VAL A 1 122 ? 1.823 13.117 9.891 1 98.88 122 VAL A C 1
ATOM 965 O O . VAL A 1 122 ? 3.002 13.211 10.242 1 98.88 122 VAL A O 1
ATOM 968 N N . ILE A 1 123 ? 1.44 12.336 8.961 1 98.88 123 ILE A N 1
ATOM 969 C CA . ILE A 1 123 ? 2.367 11.602 8.102 1 98.88 123 ILE A CA 1
ATOM 970 C C . ILE A 1 123 ? 2.646 12.406 6.836 1 98.88 123 ILE A C 1
ATOM 972 O O . ILE A 1 123 ? 1.749 12.617 6.016 1 98.88 123 ILE A O 1
ATOM 976 N N . VAL A 1 124 ? 3.852 12.758 6.672 1 98.88 124 VAL A N 1
ATOM 977 C CA . VAL A 1 124 ? 4.242 13.617 5.555 1 98.88 124 VAL A CA 1
ATOM 978 C C . VAL A 1 124 ? 4.793 12.766 4.414 1 98.88 124 VAL A C 1
ATOM 980 O O . VAL A 1 124 ? 5.727 11.977 4.617 1 98.88 124 VAL A O 1
ATOM 983 N N . LEU A 1 125 ? 4.195 12.914 3.305 1 98.62 125 LEU A N 1
ATOM 984 C CA . LEU A 1 125 ? 4.68 12.305 2.074 1 98.62 125 LEU A CA 1
ATOM 985 C C . LEU A 1 125 ? 5.266 13.352 1.135 1 98.62 125 LEU A C 1
ATOM 987 O O . LEU A 1 125 ? 4.695 14.43 0.977 1 98.62 125 LEU A O 1
ATOM 991 N N . GLY A 1 126 ? 6.336 13.031 0.552 1 97.19 126 GLY A N 1
ATOM 992 C CA . GLY A 1 126 ? 7.047 13.969 -0.303 1 97.19 126 GLY A CA 1
ATOM 993 C C . GLY A 1 126 ? 6.629 13.883 -1.76 1 97.19 126 GLY A C 1
ATOM 994 O O . GLY A 1 126 ? 5.672 13.188 -2.096 1 97.19 126 GLY A O 1
ATOM 995 N N . HIS A 1 127 ? 7.336 14.672 -2.525 1 96.06 127 HIS A N 1
ATOM 996 C CA . HIS A 1 127 ? 7.184 14.664 -3.975 1 96.06 127 HIS A CA 1
ATOM 997 C C . HIS A 1 127 ? 7.523 13.297 -4.559 1 96.06 127 HIS A C 1
ATOM 999 O O . HIS A 1 127 ? 8.5 12.664 -4.145 1 96.06 127 HIS A O 1
ATOM 1005 N N . GLU A 1 128 ? 6.781 12.82 -5.559 1 93.81 128 GLU A N 1
ATOM 1006 C CA . GLU A 1 128 ? 6.938 11.477 -6.117 1 93.81 128 GLU A CA 1
ATOM 1007 C C . GLU A 1 128 ? 8.289 11.32 -6.797 1 93.81 128 GLU A C 1
ATOM 1009 O O . GLU A 1 128 ? 8.797 10.203 -6.926 1 93.81 128 GLU A O 1
ATOM 1014 N N . SER A 1 129 ? 8.977 12.414 -7.129 1 91.69 129 SER A N 1
ATOM 1015 C CA . SER A 1 129 ? 10.258 12.352 -7.832 1 91.69 129 SER A CA 1
ATOM 1016 C C . SER A 1 129 ? 11.414 12.719 -6.91 1 91.69 129 SER A C 1
ATOM 1018 O O . SER A 1 129 ? 12.477 12.086 -6.957 1 91.69 129 SER A O 1
ATOM 1020 N N . THR A 1 130 ? 11.156 13.703 -6 1 93.25 130 THR A N 1
ATOM 1021 C CA . THR A 1 130 ? 12.297 14.281 -5.305 1 93.25 130 THR A CA 1
ATOM 1022 C C . THR A 1 130 ? 12.164 14.086 -3.795 1 93.25 130 THR A C 1
ATOM 1024 O O . THR A 1 130 ? 13.086 14.406 -3.039 1 93.25 130 THR A O 1
ATOM 1027 N N . GLY A 1 131 ? 11.031 13.547 -3.33 1 95.31 131 GLY A N 1
ATOM 1028 C CA . GLY A 1 131 ? 10.852 13.297 -1.908 1 95.31 131 GLY A CA 1
ATOM 1029 C C . GLY A 1 131 ? 10.531 14.555 -1.122 1 95.31 131 GLY A C 1
ATOM 1030 O O . GLY A 1 131 ? 9.945 15.5 -1.662 1 95.31 131 GLY A O 1
ATOM 1031 N N . ILE A 1 132 ? 10.758 14.531 0.134 1 97 132 ILE A N 1
ATOM 1032 C CA . ILE A 1 132 ? 10.492 15.656 1.019 1 97 132 ILE A CA 1
ATOM 1033 C C . ILE A 1 132 ? 11.617 16.688 0.899 1 97 132 ILE A C 1
ATOM 1035 O O . ILE A 1 132 ? 12.797 16.359 1.084 1 97 132 ILE A O 1
ATOM 1039 N N . PRO A 1 133 ? 11.305 17.922 0.6 1 95.69 133 PRO A N 1
ATOM 1040 C CA . PRO A 1 133 ? 12.344 18.953 0.502 1 95.69 133 PRO A CA 1
ATOM 1041 C C . PRO A 1 133 ? 12.961 19.297 1.855 1 95.69 133 PRO A C 1
ATOM 1043 O O . PRO A 1 133 ? 12.383 18.984 2.9 1 95.69 133 PRO A O 1
ATOM 1046 N N . PRO A 1 134 ? 14.133 19.938 1.843 1 95 134 PRO A N 1
ATOM 1047 C CA . PRO A 1 134 ? 14.852 20.266 3.078 1 95 134 PRO A CA 1
ATOM 1048 C C . PRO A 1 134 ? 13.984 21.031 4.078 1 95 134 PRO A C 1
ATOM 1050 O O . PRO A 1 134 ? 14.023 20.734 5.277 1 95 134 PRO A O 1
ATOM 1053 N N . GLU A 1 135 ? 13.219 21.969 3.611 1 93.94 135 GLU A N 1
ATOM 1054 C CA . GLU A 1 135 ? 12.375 22.766 4.488 1 93.94 135 GLU A CA 1
ATOM 1055 C C . GLU A 1 135 ? 11.352 21.891 5.215 1 93.94 135 GLU A C 1
ATOM 1057 O O . GLU A 1 135 ? 10.992 22.172 6.359 1 93.94 135 GLU A O 1
ATOM 1062 N N . GLY A 1 136 ? 10.836 20.875 4.555 1 96 136 GLY A N 1
ATOM 1063 C CA . GLY A 1 136 ? 9.938 19.922 5.184 1 96 136 GLY A CA 1
ATOM 1064 C C . GLY A 1 136 ? 10.641 19 6.164 1 96 136 GLY A C 1
ATOM 1065 O O . GLY A 1 136 ? 10.109 18.703 7.234 1 96 136 GLY A O 1
ATOM 1066 N N . LEU A 1 137 ? 11.805 18.578 5.805 1 96.5 137 LEU A N 1
ATOM 1067 C CA . LEU A 1 137 ? 12.586 17.672 6.621 1 96.5 137 LEU A CA 1
ATOM 1068 C C . LEU A 1 137 ? 12.891 18.281 7.984 1 96.5 137 LEU A C 1
ATOM 1070 O O . LEU A 1 137 ? 12.867 17.578 9 1 96.5 137 LEU A O 1
ATOM 1074 N N . GLU A 1 138 ? 13.117 19.547 8.008 1 95.62 138 GLU A N 1
ATOM 1075 C CA . GLU A 1 138 ? 13.469 20.25 9.234 1 95.62 138 GLU A CA 1
ATOM 1076 C C . GLU A 1 138 ? 12.32 20.234 10.234 1 95.62 138 GLU A C 1
ATOM 1078 O O . GLU A 1 138 ? 12.523 20.453 11.43 1 95.62 138 GLU A O 1
ATOM 1083 N N . LEU A 1 139 ? 11.125 19.984 9.758 1 97.12 139 LEU A N 1
ATOM 1084 C CA . LEU A 1 139 ? 9.945 20.062 10.609 1 97.12 139 LEU A CA 1
ATOM 1085 C C . LEU A 1 139 ? 9.547 18.672 11.117 1 97.12 139 LEU A C 1
ATOM 1087 O O . LEU A 1 139 ? 8.641 18.547 11.938 1 97.12 139 LEU A O 1
ATOM 1091 N N . LEU A 1 140 ? 10.234 17.641 10.688 1 97.5 140 LEU A N 1
ATOM 1092 C CA . LEU A 1 140 ? 9.883 16.281 11.078 1 97.5 140 LEU A CA 1
ATOM 1093 C C . LEU A 1 140 ? 10.328 15.992 12.508 1 97.5 140 LEU A C 1
ATOM 1095 O O . LEU A 1 140 ? 11.414 16.406 12.914 1 97.5 140 LEU A O 1
ATOM 1099 N N . ASP A 1 141 ? 9.5 15.281 13.242 1 97.12 141 ASP A N 1
ATOM 1100 C CA . ASP A 1 141 ? 9.93 14.711 14.516 1 97.12 141 ASP A CA 1
ATOM 1101 C C . ASP A 1 141 ? 10.648 13.383 14.312 1 97.12 141 ASP A C 1
ATOM 1103 O O . ASP A 1 141 ? 11.57 13.047 15.055 1 97.12 141 ASP A O 1
ATOM 1107 N N . VAL A 1 142 ? 10.156 12.617 13.352 1 97.06 142 VAL A N 1
ATOM 1108 C CA . VAL A 1 142 ? 10.719 11.312 13.039 1 97.06 142 VAL A CA 1
ATOM 1109 C C . VAL A 1 142 ? 10.633 11.055 11.531 1 97.06 142 VAL A C 1
ATOM 1111 O O . VAL A 1 142 ? 9.672 11.469 10.883 1 97.06 142 VAL A O 1
ATOM 1114 N N . ALA A 1 143 ? 11.672 10.477 10.977 1 97.81 143 ALA A N 1
ATOM 1115 C CA . ALA A 1 143 ? 11.625 9.914 9.633 1 97.81 143 ALA A CA 1
ATOM 1116 C C . ALA A 1 143 ? 11.562 8.391 9.672 1 97.81 143 ALA A C 1
ATOM 1118 O O . ALA A 1 143 ? 12.242 7.754 10.477 1 97.81 143 ALA A O 1
ATOM 1119 N N . VAL A 1 144 ? 10.742 7.84 8.852 1 97.75 144 VAL A N 1
ATOM 1120 C CA . VAL A 1 144 ? 10.586 6.391 8.812 1 97.75 144 VAL A CA 1
ATOM 1121 C C . VAL A 1 144 ? 10.992 5.859 7.441 1 97.75 144 VAL A C 1
ATOM 1123 O O . VAL A 1 144 ? 10.672 6.461 6.414 1 97.75 144 VAL A O 1
ATOM 1126 N N . GLU A 1 145 ? 11.703 4.816 7.48 1 96.5 145 GLU A N 1
ATOM 1127 C CA . GLU A 1 145 ? 12.094 4.129 6.25 1 96.5 145 GLU A CA 1
ATOM 1128 C C . GLU A 1 145 ? 11.367 2.791 6.121 1 96.5 145 GLU A C 1
ATOM 1130 O O . GLU A 1 145 ? 11.242 2.051 7.098 1 96.5 145 GLU A O 1
ATOM 1135 N N . ILE A 1 146 ? 10.891 2.543 5.016 1 97.25 146 ILE A N 1
ATOM 1136 C CA . ILE A 1 146 ? 10.328 1.242 4.668 1 97.25 146 ILE A CA 1
ATOM 1137 C C . ILE A 1 146 ? 11.422 0.344 4.098 1 97.25 146 ILE A C 1
ATOM 1139 O O . ILE A 1 146 ? 12.086 0.707 3.119 1 97.25 146 ILE A O 1
ATOM 1143 N N . PRO A 1 147 ? 11.617 -0.763 4.727 1 95.25 147 PRO A N 1
ATOM 1144 C CA . PRO A 1 147 ? 12.719 -1.618 4.27 1 95.25 147 PRO A CA 1
ATOM 1145 C C . PRO A 1 147 ? 12.547 -2.07 2.822 1 95.25 147 PRO A C 1
ATOM 1147 O O . PRO A 1 147 ? 11.445 -2.428 2.404 1 95.25 147 PRO A O 1
ATOM 1150 N N . MET A 1 148 ? 13.617 -2.01 2.092 1 94.06 148 MET A N 1
ATOM 1151 C CA . MET A 1 148 ? 13.695 -2.479 0.712 1 94.06 148 MET A CA 1
ATOM 1152 C C . MET A 1 148 ? 15.023 -3.186 0.454 1 94.06 148 MET A C 1
ATOM 1154 O O . MET A 1 148 ? 16.062 -2.738 0.924 1 94.06 148 MET A O 1
ATOM 1158 N N . ILE A 1 149 ? 15.016 -4.195 -0.255 1 90.56 149 ILE A N 1
ATOM 1159 C CA . ILE A 1 149 ? 16.25 -4.945 -0.469 1 90.56 149 ILE A CA 1
ATOM 1160 C C . ILE A 1 149 ? 16.625 -4.914 -1.95 1 90.56 149 ILE A C 1
ATOM 1162 O O . ILE A 1 149 ? 17.75 -5.246 -2.32 1 90.56 149 ILE A O 1
ATOM 1166 N N . GLY A 1 150 ? 15.664 -4.586 -2.779 1 92.31 150 GLY A N 1
ATOM 1167 C CA . GLY A 1 150 ? 15.906 -4.617 -4.215 1 92.31 150 GLY A CA 1
ATOM 1168 C C . GLY A 1 150 ? 16.719 -3.438 -4.707 1 92.31 150 GLY A C 1
ATOM 1169 O O . GLY A 1 150 ? 17.531 -2.881 -3.963 1 92.31 150 GLY A O 1
ATOM 1170 N N . THR A 1 151 ? 16.578 -3.156 -5.961 1 92.31 151 THR A N 1
ATOM 1171 C CA . THR A 1 151 ? 17.422 -2.146 -6.602 1 92.31 151 THR A CA 1
ATOM 1172 C C . THR A 1 151 ? 16.797 -0.761 -6.465 1 92.31 151 THR A C 1
ATOM 1174 O O . THR A 1 151 ? 17.484 0.253 -6.598 1 92.31 151 THR A O 1
ATOM 1177 N N . GLY A 1 152 ? 15.5 -0.716 -6.277 1 91.06 152 GLY A N 1
ATOM 1178 C CA . GLY A 1 152 ? 14.797 0.553 -6.207 1 91.06 152 GLY A CA 1
ATOM 1179 C C . GLY A 1 152 ? 15.117 1.352 -4.961 1 91.06 152 GLY A C 1
ATOM 1180 O O . GLY A 1 152 ? 15.555 0.79 -3.953 1 91.06 152 GLY A O 1
ATOM 1181 N N . HIS A 1 153 ? 14.805 2.666 -5.027 1 89.19 153 HIS A N 1
ATOM 1182 C CA . HIS A 1 153 ? 15.117 3.537 -3.9 1 89.19 153 HIS A CA 1
ATOM 1183 C C . HIS A 1 153 ? 13.852 3.998 -3.191 1 89.19 153 HIS A C 1
ATOM 1185 O O . HIS A 1 153 ? 13.922 4.645 -2.143 1 89.19 153 HIS A O 1
ATOM 1191 N N . SER A 1 154 ? 12.797 3.721 -3.811 1 92.38 154 SER A N 1
ATOM 1192 C CA . SER A 1 154 ? 11.547 4.105 -3.172 1 92.38 154 SER A CA 1
ATOM 1193 C C . SER A 1 154 ? 10.375 3.277 -3.695 1 92.38 154 SER A C 1
ATOM 1195 O O . SER A 1 154 ? 10.508 2.584 -4.707 1 92.38 154 SER A O 1
ATOM 1197 N N . LEU A 1 155 ? 9.281 3.377 -2.957 1 95.38 155 LEU A N 1
ATOM 1198 C CA . LEU A 1 155 ? 8.008 2.789 -3.357 1 95.38 155 LEU A CA 1
ATOM 1199 C C . LEU A 1 155 ? 7.07 3.852 -3.922 1 95.38 155 LEU A C 1
ATOM 1201 O O . LEU A 1 155 ? 7.359 5.047 -3.832 1 95.38 155 LEU A O 1
ATOM 1205 N N . ASN A 1 156 ? 6 3.363 -4.641 1 95.25 156 ASN A N 1
ATOM 1206 C CA . ASN A 1 156 ? 4.895 4.262 -4.945 1 95.25 156 ASN A CA 1
ATOM 1207 C C . ASN A 1 156 ? 4.414 5.004 -3.701 1 95.25 156 ASN A C 1
ATOM 1209 O O . ASN A 1 156 ? 4.234 4.398 -2.643 1 95.25 156 ASN A O 1
ATOM 1213 N N . VAL A 1 157 ? 4.18 6.238 -3.836 1 97.12 157 VAL A N 1
ATOM 1214 C CA . VAL A 1 157 ? 3.92 7.098 -2.686 1 97.12 157 VAL A CA 1
ATOM 1215 C C . VAL A 1 157 ? 2.652 6.637 -1.97 1 97.12 157 VAL A C 1
ATOM 1217 O O . VAL A 1 157 ? 2.564 6.703 -0.742 1 97.12 157 VAL A O 1
ATOM 1220 N N . ALA A 1 158 ? 1.621 6.203 -2.693 1 97 158 ALA A N 1
ATOM 1221 C CA . ALA A 1 158 ? 0.384 5.742 -2.068 1 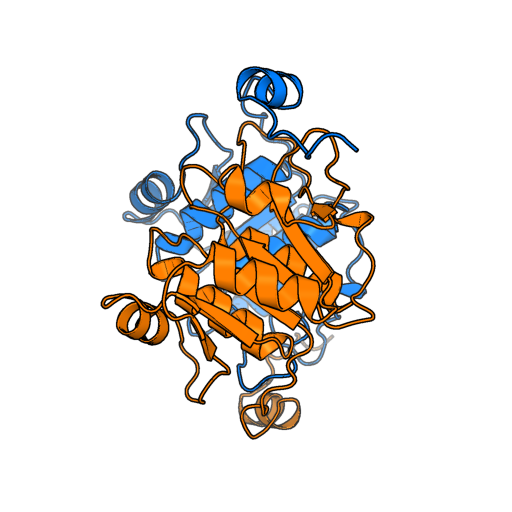97 158 ALA A CA 1
ATOM 1222 C C . ALA A 1 158 ? 0.606 4.434 -1.316 1 97 158 ALA A C 1
ATOM 1224 O O . ALA A 1 158 ? 0.032 4.219 -0.246 1 97 158 ALA A O 1
ATOM 1225 N N . VAL A 1 159 ? 1.434 3.561 -1.876 1 97.75 159 VAL A N 1
ATOM 1226 C CA . VAL A 1 159 ? 1.789 2.318 -1.197 1 97.75 159 VAL A CA 1
ATOM 1227 C C . VAL A 1 159 ? 2.561 2.631 0.083 1 97.75 159 VAL A C 1
ATOM 1229 O O . VAL A 1 159 ? 2.209 2.146 1.161 1 97.75 159 VAL A O 1
ATOM 1232 N N . ALA A 1 160 ? 3.57 3.488 -0.021 1 98.31 160 ALA A N 1
ATOM 1233 C CA . ALA A 1 160 ? 4.379 3.867 1.134 1 98.31 160 ALA A CA 1
ATOM 1234 C C . ALA A 1 160 ? 3.516 4.484 2.23 1 98.31 160 ALA A C 1
ATOM 1236 O O . ALA A 1 160 ? 3.602 4.082 3.395 1 98.31 160 ALA A O 1
ATOM 1237 N N . GLY A 1 161 ? 2.691 5.414 1.824 1 98.5 161 GLY A N 1
ATOM 1238 C CA . GLY A 1 161 ? 1.796 6.051 2.777 1 98.5 161 GLY A CA 1
ATOM 1239 C C . GLY A 1 161 ? 0.854 5.074 3.455 1 98.5 161 GLY A C 1
ATOM 1240 O O . GLY A 1 161 ? 0.601 5.18 4.656 1 98.5 161 GLY A O 1
ATOM 1241 N N . SER A 1 162 ? 0.365 4.117 2.715 1 98.5 162 SER A N 1
ATOM 1242 C CA . SER A 1 162 ? -0.59 3.152 3.252 1 98.5 162 SER A CA 1
ATOM 1243 C C . SER A 1 162 ? 0.077 2.211 4.25 1 98.5 162 SER A C 1
ATOM 1245 O O . SER A 1 162 ? -0.508 1.875 5.281 1 98.5 162 SER A O 1
ATOM 1247 N N . LEU A 1 163 ? 1.31 1.765 3.949 1 98.44 163 LEU A N 1
ATOM 1248 C CA . LEU A 1 163 ? 2.061 0.931 4.883 1 98.44 163 LEU A CA 1
ATOM 1249 C C . LEU A 1 163 ? 2.262 1.647 6.215 1 98.44 163 LEU A C 1
ATOM 1251 O O . LEU A 1 163 ? 2.018 1.072 7.277 1 98.44 163 LEU A O 1
ATOM 1255 N N . VAL A 1 164 ? 2.615 2.887 6.148 1 98.5 164 VAL A N 1
ATOM 1256 C CA . VAL A 1 164 ? 2.904 3.658 7.355 1 98.5 164 VAL A CA 1
ATOM 1257 C C . VAL A 1 164 ? 1.606 3.949 8.102 1 98.5 164 VAL A C 1
ATOM 1259 O O . VAL A 1 164 ? 1.562 3.863 9.336 1 98.5 164 VAL A O 1
ATOM 1262 N N . LEU A 1 165 ? 0.547 4.266 7.379 1 98.25 165 LEU A N 1
ATOM 1263 C CA . LEU A 1 165 ? -0.749 4.535 7.988 1 98.25 165 LEU A CA 1
ATOM 1264 C C . LEU A 1 165 ? -1.249 3.322 8.766 1 98.25 165 LEU A C 1
ATOM 1266 O O . LEU A 1 165 ? -1.688 3.449 9.914 1 98.25 165 LEU A O 1
ATOM 1270 N N . TYR A 1 166 ? -1.208 2.164 8.18 1 98.06 166 TYR A N 1
ATOM 1271 C CA . TYR A 1 166 ? -1.676 0.956 8.852 1 98.06 166 TYR A CA 1
ATOM 1272 C C . TYR A 1 166 ? -0.823 0.647 10.078 1 98.06 166 TYR A C 1
ATOM 1274 O O . TYR A 1 166 ? -1.337 0.183 11.094 1 98.06 166 TYR A O 1
ATOM 1282 N N . LYS A 1 167 ? 0.493 0.868 9.922 1 97.5 167 LYS A N 1
ATOM 1283 C CA . LYS A 1 167 ? 1.386 0.68 11.062 1 97.5 167 LYS A CA 1
ATOM 1284 C C . LYS A 1 167 ? 1.014 1.613 12.211 1 97.5 167 LYS A C 1
ATOM 1286 O O . LYS A 1 167 ? 0.833 1.167 13.352 1 97.5 167 LYS A O 1
ATOM 1291 N N . LEU A 1 168 ? 0.828 2.854 11.969 1 97.94 168 LEU A N 1
ATOM 1292 C CA . LEU A 1 168 ? 0.521 3.85 12.984 1 97.94 168 LEU A CA 1
ATOM 1293 C C . LEU A 1 168 ? -0.862 3.609 13.586 1 97.94 168 LEU A C 1
ATOM 1295 O O . LEU A 1 168 ? -1.097 3.906 14.758 1 97.94 168 LEU A O 1
ATOM 1299 N N . ALA A 1 169 ? -1.759 3.053 12.758 1 96.69 169 ALA A N 1
ATOM 1300 C CA . ALA A 1 169 ? -3.115 2.771 13.219 1 96.69 169 ALA A CA 1
ATOM 1301 C C . ALA A 1 169 ? -3.162 1.482 14.039 1 96.69 169 ALA A C 1
ATOM 1303 O O . ALA A 1 169 ? -4.184 1.165 14.648 1 96.69 169 ALA A O 1
ATOM 1304 N N . GLY A 1 170 ? -2.07 0.693 14.062 1 94.25 170 GLY A N 1
ATOM 1305 C CA . GLY A 1 170 ? -2.018 -0.562 14.797 1 94.25 170 GLY A CA 1
ATOM 1306 C C . GLY A 1 170 ? -2.752 -1.69 14.094 1 94.25 170 GLY A C 1
ATOM 1307 O O . GLY A 1 170 ? -3.291 -2.586 14.75 1 94.25 170 GLY A O 1
ATO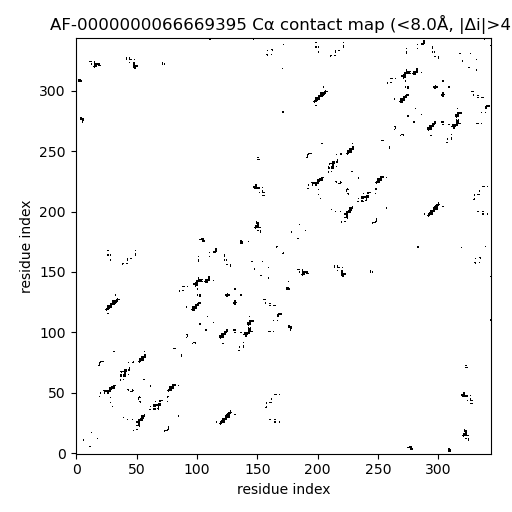M 1308 N N . LEU A 1 171 ? -2.785 -1.673 12.773 1 91.81 171 LEU A N 1
ATOM 1309 C CA . LEU A 1 171 ? -3.605 -2.623 12.031 1 91.81 171 LEU A CA 1
ATOM 1310 C C . LEU A 1 171 ? -2.736 -3.561 11.203 1 91.81 171 LEU A C 1
ATOM 1312 O O . LEU A 1 171 ? -3.238 -4.273 10.336 1 91.81 171 LEU A O 1
ATOM 1316 N N . CYS A 1 172 ? -1.426 -3.6 11.375 1 83.25 172 CYS A N 1
ATOM 1317 C CA . CYS A 1 172 ? -0.527 -4.504 10.664 1 83.25 172 CYS A CA 1
ATOM 1318 C C . CYS A 1 172 ? -0.058 -5.633 11.57 1 83.25 172 CYS A C 1
ATOM 1320 O O . CYS A 1 172 ? -0.062 -5.492 12.797 1 83.25 172 CYS A O 1
ATOM 1322 N N . MET B 1 1 ? 20.547 19.609 17.484 1 44.94 1 MET B N 1
ATOM 1323 C CA . MET B 1 1 ? 20.469 18.312 16.828 1 44.94 1 MET B CA 1
ATOM 1324 C C . MET B 1 1 ? 20.375 18.484 15.312 1 44.94 1 MET B C 1
ATOM 1326 O O . MET B 1 1 ? 19.547 19.234 14.82 1 44.94 1 MET B O 1
ATOM 1330 N N . THR B 1 2 ? 21.484 18.203 14.656 1 53.97 2 THR B N 1
ATOM 1331 C CA . THR B 1 2 ? 21.516 18.469 13.219 1 53.97 2 THR B CA 1
ATOM 1332 C C . THR B 1 2 ? 20.297 17.891 12.523 1 53.97 2 THR B C 1
ATOM 1334 O O . THR B 1 2 ? 19.734 16.891 12.984 1 53.97 2 THR B O 1
ATOM 1337 N N . ALA B 1 3 ? 19.672 18.641 11.703 1 67.94 3 ALA B N 1
ATOM 1338 C CA . ALA B 1 3 ? 18.484 18.234 10.945 1 67.94 3 ALA B CA 1
ATOM 1339 C C . ALA B 1 3 ? 18.766 16.953 10.148 1 67.94 3 ALA B C 1
ATOM 1341 O O . ALA B 1 3 ? 19.891 16.719 9.711 1 67.94 3 ALA B O 1
ATOM 1342 N N . ALA B 1 4 ? 17.891 15.93 10.211 1 79.19 4 ALA B N 1
ATOM 1343 C CA . ALA B 1 4 ? 18 14.719 9.406 1 79.19 4 ALA B CA 1
ATOM 1344 C C . ALA B 1 4 ? 18.375 15.047 7.965 1 79.19 4 ALA B C 1
ATOM 1346 O O . ALA B 1 4 ? 17.922 16.062 7.414 1 79.19 4 ALA B O 1
ATOM 1347 N N . ARG B 1 5 ? 19.359 14.383 7.441 1 88.31 5 ARG B N 1
ATOM 1348 C CA . ARG B 1 5 ? 19.781 14.539 6.055 1 88.31 5 ARG B CA 1
ATOM 1349 C C . ARG B 1 5 ? 19.297 13.367 5.203 1 88.31 5 ARG B C 1
ATOM 1351 O O . ARG B 1 5 ? 19.406 12.211 5.613 1 88.31 5 ARG B O 1
ATOM 1358 N N . VAL B 1 6 ? 18.719 13.766 4.027 1 91.75 6 VAL B N 1
ATOM 1359 C CA . VAL B 1 6 ? 18.297 12.711 3.111 1 91.75 6 VAL B CA 1
ATOM 1360 C C . VAL B 1 6 ? 19.516 11.93 2.627 1 91.75 6 VAL B C 1
ATOM 1362 O O . VAL B 1 6 ? 20.562 12.516 2.305 1 91.75 6 VAL B O 1
ATOM 1365 N N . LYS B 1 7 ? 19.422 10.664 2.639 1 90.62 7 LYS B N 1
ATOM 1366 C CA . LYS B 1 7 ? 20.516 9.852 2.092 1 90.62 7 LYS B CA 1
ATOM 1367 C C . LYS B 1 7 ? 20.719 10.133 0.606 1 90.62 7 LYS B C 1
ATOM 1369 O O . LYS B 1 7 ? 19.75 10.227 -0.149 1 90.62 7 LYS B O 1
ATOM 1374 N N . SER B 1 8 ? 21.922 10.273 0.268 1 87.75 8 SER B N 1
ATOM 1375 C CA . SER B 1 8 ? 22.234 10.516 -1.138 1 87.75 8 SER B CA 1
ATOM 1376 C C . SER B 1 8 ? 22.062 9.242 -1.966 1 87.75 8 SER B C 1
ATOM 1378 O O . SER B 1 8 ? 21.969 8.141 -1.415 1 87.75 8 SER B O 1
ATOM 1380 N N . ARG B 1 9 ? 21.969 9.461 -3.27 1 84.44 9 ARG B N 1
ATOM 1381 C CA . ARG B 1 9 ? 21.797 8.32 -4.16 1 84.44 9 ARG B CA 1
ATOM 1382 C C . ARG B 1 9 ? 22.953 7.332 -4.016 1 84.44 9 ARG B C 1
ATOM 1384 O O . ARG B 1 9 ? 22.734 6.121 -3.926 1 84.44 9 ARG B O 1
ATOM 1391 N N . PRO B 1 10 ? 24.188 7.895 -3.975 1 86.81 10 PRO B N 1
ATOM 1392 C CA . PRO B 1 10 ? 25.297 6.953 -3.766 1 86.81 10 PRO B CA 1
ATOM 1393 C C . PRO B 1 10 ? 25.188 6.203 -2.441 1 86.81 10 PRO B C 1
ATOM 1395 O O . PRO B 1 10 ? 25.5 5.012 -2.377 1 86.81 10 PRO B O 1
ATOM 1398 N N . GLU B 1 11 ? 24.75 6.797 -1.402 1 88.75 11 GLU B N 1
ATOM 1399 C CA . GLU B 1 11 ? 24.562 6.145 -0.109 1 88.75 11 GLU B CA 1
ATOM 1400 C C . GLU B 1 11 ? 23.5 5.055 -0.193 1 88.75 11 GLU B C 1
ATOM 1402 O O . GLU B 1 11 ? 23.672 3.967 0.363 1 88.75 11 GLU B O 1
ATOM 1407 N N . LEU B 1 12 ? 22.391 5.34 -0.895 1 86.31 12 LEU B N 1
ATOM 1408 C CA . LEU B 1 12 ? 21.312 4.375 -1.048 1 86.31 12 LEU B CA 1
ATOM 1409 C C . LEU B 1 12 ? 21.766 3.182 -1.888 1 86.31 12 LEU B C 1
ATOM 1411 O O . LEU B 1 12 ? 21.422 2.037 -1.574 1 86.31 12 LEU B O 1
ATOM 1415 N N . ARG B 1 13 ? 22.516 3.469 -2.889 1 84.25 13 ARG B N 1
ATOM 1416 C CA . ARG B 1 13 ? 22.984 2.41 -3.77 1 84.25 13 ARG B CA 1
ATOM 1417 C C . ARG B 1 13 ? 23.859 1.418 -3.008 1 84.25 13 ARG B C 1
ATOM 1419 O O . ARG B 1 13 ? 23.859 0.223 -3.311 1 84.25 13 ARG B O 1
ATOM 1426 N N . ARG B 1 14 ? 24.5 1.911 -1.975 1 87.75 14 ARG B N 1
ATOM 1427 C CA . ARG B 1 14 ? 25.375 1.052 -1.185 1 87.75 14 ARG B CA 1
ATOM 1428 C C . ARG B 1 14 ? 24.562 0.112 -0.298 1 87.75 14 ARG B C 1
ATOM 1430 O O . ARG B 1 14 ? 25.062 -0.935 0.123 1 87.75 14 ARG B O 1
ATOM 1437 N N . GLN B 1 15 ? 23.344 0.464 -0.03 1 86.75 15 GLN B N 1
ATOM 1438 C CA . GLN B 1 15 ? 22.5 -0.321 0.858 1 86.75 15 GLN B CA 1
ATOM 1439 C C . GLN B 1 15 ? 21.562 -1.236 0.065 1 86.75 15 GLN B C 1
ATOM 1441 O O . GLN B 1 15 ? 20.906 -2.1 0.637 1 86.75 15 GLN B O 1
ATOM 1446 N N . ARG B 1 16 ? 21.547 -0.968 -1.279 1 88.38 16 ARG B N 1
ATOM 1447 C CA . ARG B 1 16 ? 20.672 -1.717 -2.172 1 88.38 16 ARG B CA 1
ATOM 1448 C C . ARG B 1 16 ? 21.453 -2.754 -2.969 1 88.38 16 ARG B C 1
ATOM 1450 O O . ARG B 1 16 ? 22.672 -2.66 -3.082 1 88.38 16 ARG B O 1
ATOM 1457 N N . ARG B 1 17 ? 20.766 -3.713 -3.494 1 87.81 17 ARG B N 1
ATOM 1458 C CA . ARG B 1 17 ? 21.391 -4.664 -4.402 1 87.81 17 ARG B CA 1
ATOM 1459 C C . ARG B 1 17 ? 21.859 -3.977 -5.684 1 87.81 17 ARG B C 1
ATOM 1461 O O . ARG B 1 17 ? 21.141 -3.133 -6.234 1 87.81 17 ARG B O 1
ATOM 1468 N N . PRO B 1 18 ? 22.984 -4.305 -6.043 1 84.38 18 PRO B N 1
ATOM 1469 C CA . PRO B 1 18 ? 23.5 -3.662 -7.246 1 84.38 18 PRO B CA 1
ATOM 1470 C C . PRO B 1 18 ? 22.844 -4.172 -8.523 1 84.38 18 PRO B C 1
ATOM 1472 O O . PRO B 1 18 ? 22.891 -3.496 -9.555 1 84.38 18 PRO B O 1
ATOM 1475 N N . ARG B 1 19 ? 22.344 -5.367 -8.383 1 85.25 19 ARG B N 1
ATOM 1476 C CA . ARG B 1 19 ? 21.641 -5.977 -9.508 1 85.25 19 ARG B CA 1
ATOM 1477 C C . ARG B 1 19 ? 20.297 -6.555 -9.062 1 85.25 19 ARG B C 1
ATOM 1479 O O . ARG B 1 19 ? 20.094 -6.824 -7.879 1 85.25 19 ARG B O 1
ATOM 1486 N N . ALA B 1 20 ? 19.469 -6.609 -10.094 1 84.69 20 ALA B N 1
ATOM 1487 C CA . ALA B 1 20 ? 18.203 -7.277 -9.805 1 84.69 20 ALA B CA 1
ATOM 1488 C C . ALA B 1 20 ? 18.438 -8.68 -9.25 1 84.69 20 ALA B C 1
ATOM 1490 O O . ALA B 1 20 ? 19.391 -9.352 -9.625 1 84.69 20 ALA B O 1
ATOM 1491 N N . HIS B 1 21 ? 17.609 -8.984 -8.367 1 80.88 21 HIS B N 1
ATOM 1492 C CA . HIS B 1 21 ? 17.719 -10.344 -7.859 1 80.88 21 HIS B CA 1
ATOM 1493 C C . HIS B 1 21 ? 17.297 -11.367 -8.914 1 80.88 21 HIS B C 1
ATOM 1495 O O . HIS B 1 21 ? 16.469 -11.062 -9.773 1 80.88 21 HIS B O 1
ATOM 1501 N N . GLY B 1 22 ? 17.969 -12.523 -8.836 1 88.06 22 GLY B N 1
ATOM 1502 C CA . GLY B 1 22 ? 17.375 -13.609 -9.594 1 88.06 22 GLY B CA 1
ATOM 1503 C C . GLY B 1 22 ? 16.031 -14.047 -9.039 1 88.06 22 GLY B C 1
ATOM 1504 O O . GLY B 1 22 ? 15.531 -13.477 -8.07 1 88.06 22 GLY B O 1
ATOM 1505 N N . CYS B 1 23 ? 15.453 -14.914 -9.711 1 94.5 23 CYS B N 1
ATOM 1506 C CA . CYS B 1 23 ? 14.18 -15.445 -9.242 1 94.5 23 CYS B CA 1
ATOM 1507 C C . CYS B 1 23 ? 14.375 -16.281 -7.977 1 94.5 23 CYS B C 1
ATOM 1509 O O . CYS B 1 23 ? 14.992 -17.344 -8.016 1 94.5 23 CYS B O 1
ATOM 1511 N N . TRP B 1 24 ? 13.828 -15.781 -6.891 1 93.06 24 TRP B N 1
ATOM 1512 C CA . TRP B 1 24 ? 13.906 -16.531 -5.641 1 93.06 24 TRP B CA 1
ATOM 1513 C C . TRP B 1 24 ? 12.758 -17.531 -5.531 1 93.06 24 TRP B C 1
ATOM 1515 O O . TRP B 1 24 ? 12.828 -18.484 -4.754 1 93.06 24 TRP B O 1
ATOM 1525 N N . ASN B 1 25 ? 11.719 -17.297 -6.203 1 96.75 25 ASN B N 1
ATOM 1526 C CA . ASN B 1 25 ? 10.578 -18.203 -6.355 1 96.75 25 ASN B CA 1
ATOM 1527 C C . ASN B 1 25 ? 9.992 -18.594 -5.004 1 96.75 25 ASN B C 1
ATOM 1529 O O . ASN B 1 25 ? 9.617 -19.75 -4.805 1 96.75 25 ASN B O 1
ATOM 1533 N N . HIS B 1 26 ? 10.07 -17.688 -4.039 1 97.56 26 HIS B N 1
ATOM 1534 C CA . HIS B 1 26 ? 9.57 -17.953 -2.699 1 97.56 26 HIS B CA 1
ATOM 1535 C C . HIS B 1 26 ? 8.25 -17.25 -2.445 1 97.56 26 HIS B C 1
ATOM 1537 O O . HIS B 1 26 ? 7.285 -17.859 -1.987 1 97.56 26 HIS B O 1
ATOM 1543 N N . LEU B 1 27 ? 8.219 -15.961 -2.758 1 98.44 27 LEU B N 1
ATOM 1544 C CA . LEU B 1 27 ? 7.02 -15.148 -2.635 1 98.44 27 LEU B CA 1
ATOM 1545 C C . LEU B 1 27 ? 6.57 -14.625 -3.996 1 98.44 27 LEU B C 1
ATOM 1547 O O . LEU B 1 27 ? 7.348 -13.969 -4.699 1 98.44 27 LEU B O 1
ATOM 1551 N N . LEU B 1 28 ? 5.387 -14.953 -4.395 1 98.81 28 LEU B N 1
ATOM 1552 C CA . LEU B 1 28 ? 4.824 -14.469 -5.648 1 98.81 28 LEU B CA 1
ATOM 1553 C C . LEU B 1 28 ? 3.523 -13.719 -5.406 1 98.81 28 LEU B C 1
ATOM 1555 O O . LEU B 1 28 ? 2.639 -14.203 -4.703 1 98.81 28 LEU B O 1
ATOM 1559 N N . ILE B 1 29 ? 3.43 -12.562 -5.852 1 98.81 29 ILE B N 1
ATOM 1560 C CA . ILE B 1 29 ? 2.143 -11.875 -5.895 1 98.81 29 ILE B CA 1
ATOM 1561 C C . ILE B 1 29 ? 1.522 -12.023 -7.285 1 98.81 29 ILE B C 1
ATOM 1563 O O . ILE B 1 29 ? 2.205 -11.852 -8.297 1 98.81 29 ILE B O 1
ATOM 1567 N N . ALA B 1 30 ? 0.218 -12.391 -7.297 1 98.88 30 ALA B N 1
ATOM 1568 C CA . ALA B 1 30 ? -0.398 -12.828 -8.547 1 98.88 30 ALA B CA 1
ATOM 1569 C C . ALA B 1 30 ? -1.744 -12.141 -8.766 1 98.88 30 ALA B C 1
ATOM 1571 O O . ALA B 1 30 ? -2.793 -12.695 -8.43 1 98.88 30 ALA B O 1
ATOM 1572 N N . PRO B 1 31 ? -1.72 -10.945 -9.312 1 98.56 31 PRO B N 1
ATOM 1573 C CA . PRO B 1 31 ? -2.984 -10.414 -9.828 1 98.56 31 PRO B CA 1
ATOM 1574 C C . PRO B 1 31 ? -3.502 -11.188 -11.039 1 98.56 31 PRO B C 1
ATOM 1576 O O . PRO B 1 31 ? -3.139 -10.875 -12.18 1 98.56 31 PRO B O 1
ATOM 1579 N N . LEU B 1 32 ? -4.367 -12.109 -10.836 1 98.44 32 LEU B N 1
ATOM 1580 C CA . LEU B 1 32 ? -4.672 -13.117 -11.836 1 98.44 32 LEU B CA 1
ATOM 1581 C C . LEU B 1 32 ? -5.777 -12.641 -12.773 1 98.44 32 LEU B C 1
ATOM 1583 O O . LEU B 1 32 ? -5.941 -13.18 -13.875 1 98.44 32 LEU B O 1
ATOM 1587 N N . TRP B 1 33 ? -6.594 -11.703 -12.398 1 97.5 33 TRP B N 1
ATOM 1588 C CA . TRP B 1 33 ? -7.668 -11.156 -13.219 1 97.5 33 TRP B CA 1
ATOM 1589 C C . TRP B 1 33 ? -7.594 -9.633 -13.281 1 97.5 33 TRP B C 1
ATOM 1591 O O . TRP B 1 33 ? -8.578 -8.945 -12.992 1 97.5 33 TRP B O 1
ATOM 1601 N N . PRO B 1 34 ? -6.438 -9.133 -13.719 1 96.81 34 PRO B N 1
ATOM 1602 C CA . PRO B 1 34 ? -6.246 -7.68 -13.672 1 96.81 34 PRO B CA 1
ATOM 1603 C C . PRO B 1 34 ? -7.145 -6.938 -14.664 1 96.81 34 PRO B C 1
ATOM 1605 O O . PRO B 1 34 ? -7.309 -7.375 -15.805 1 96.81 34 PRO B O 1
ATOM 1608 N N . LYS B 1 35 ? -7.68 -5.879 -14.188 1 93.56 35 LYS B N 1
ATOM 1609 C CA . LYS B 1 35 ? -8.523 -5.027 -15.023 1 93.56 35 LYS B CA 1
ATOM 1610 C C . LYS B 1 35 ? -7.758 -3.789 -15.484 1 93.56 35 LYS B C 1
ATOM 1612 O O . LYS B 1 35 ? -7.828 -3.412 -16.656 1 93.56 35 LYS B O 1
ATOM 1617 N N . TYR B 1 36 ? -7.004 -3.154 -14.57 1 88.81 36 TYR B N 1
ATOM 1618 C CA . TYR B 1 36 ? -6.301 -1.909 -14.852 1 88.81 36 TYR B CA 1
ATOM 1619 C C . TYR B 1 36 ? -4.789 -2.115 -14.812 1 88.81 36 TYR B C 1
ATOM 1621 O O . TYR B 1 36 ? -4.273 -2.799 -13.922 1 88.81 36 TYR B O 1
ATOM 1629 N N . GLY B 1 37 ? -4.051 -1.408 -15.703 1 91.56 37 GLY B N 1
ATOM 1630 C CA . GLY B 1 37 ? -2.611 -1.564 -15.844 1 91.56 37 GLY B CA 1
ATOM 1631 C C . GLY B 1 37 ? -1.82 -0.816 -14.789 1 91.56 37 GLY B C 1
ATOM 1632 O O . GLY B 1 37 ? -0.691 -1.191 -14.469 1 91.56 37 GLY B O 1
ATOM 1633 N N . VAL B 1 38 ? -2.35 0.179 -14.219 1 89.06 38 VAL B N 1
ATOM 1634 C CA . VAL B 1 38 ? -1.635 1.103 -13.344 1 89.06 38 VAL B CA 1
ATOM 1635 C C . VAL B 1 38 ? -1.148 0.364 -12.102 1 89.06 38 VAL B C 1
ATOM 1637 O O . VAL B 1 38 ? -0.081 0.672 -11.562 1 89.06 38 VAL B O 1
ATOM 1640 N N . ASN B 1 39 ? -1.849 -0.673 -11.734 1 94.81 39 ASN B N 1
ATOM 1641 C CA . ASN B 1 39 ? -1.521 -1.389 -10.508 1 94.81 39 ASN B CA 1
ATOM 1642 C C . ASN B 1 39 ? -0.369 -2.367 -10.719 1 94.81 39 ASN B C 1
ATOM 1644 O O . ASN B 1 39 ? 0.324 -2.732 -9.773 1 94.81 39 ASN B O 1
ATOM 1648 N N . LEU B 1 40 ? -0.159 -2.789 -11.922 1 96.81 40 LEU B N 1
ATOM 1649 C CA . LEU B 1 40 ? 0.816 -3.842 -12.188 1 96.81 40 LEU B CA 1
ATOM 1650 C C . LEU B 1 40 ? 2.238 -3.322 -12.016 1 96.81 40 LEU B C 1
ATOM 1652 O O . LEU B 1 40 ? 3.086 -4.004 -11.43 1 96.81 40 LEU B O 1
ATOM 1656 N N . GLY B 1 41 ? 2.492 -2.152 -12.531 1 94.75 41 GLY B N 1
ATOM 1657 C CA . GLY B 1 41 ? 3.801 -1.557 -12.32 1 94.75 41 GLY B CA 1
ATOM 1658 C C . GLY B 1 41 ? 4.102 -1.283 -10.859 1 94.75 41 GLY B C 1
ATOM 1659 O O . GLY B 1 41 ? 5.227 -1.503 -10.398 1 94.75 41 GLY B O 1
ATOM 1660 N N . THR B 1 42 ? 3.109 -0.807 -10.141 1 95.25 42 THR B N 1
ATOM 1661 C CA . THR B 1 42 ? 3.24 -0.545 -8.711 1 95.25 42 THR B CA 1
ATOM 1662 C C . THR B 1 42 ? 3.564 -1.83 -7.957 1 95.25 42 THR B C 1
ATOM 1664 O O . THR B 1 42 ? 4.473 -1.854 -7.125 1 95.25 42 THR B O 1
ATOM 1667 N N . LEU B 1 43 ? 2.867 -2.891 -8.312 1 97.44 43 LEU B N 1
ATOM 1668 C CA . LEU B 1 43 ? 3.107 -4.18 -7.676 1 97.44 43 LEU B CA 1
ATOM 1669 C C . LEU B 1 43 ? 4.508 -4.695 -8 1 97.44 43 LEU B C 1
ATOM 1671 O O . LEU B 1 43 ? 5.176 -5.27 -7.137 1 97.44 43 LEU B O 1
ATOM 1675 N N . LEU B 1 44 ? 4.887 -4.5 -9.188 1 96.31 44 LEU B N 1
ATOM 1676 C CA . LEU B 1 44 ? 6.211 -4.938 -9.609 1 96.31 44 LEU B CA 1
ATOM 1677 C C . LEU B 1 44 ? 7.301 -4.234 -8.805 1 96.31 44 LEU B C 1
ATOM 1679 O O . LEU B 1 44 ? 8.281 -4.863 -8.398 1 96.31 44 LEU B O 1
ATOM 1683 N N . ARG B 1 45 ? 7.141 -2.982 -8.531 1 95.62 45 ARG B N 1
ATOM 1684 C CA . ARG B 1 45 ? 8.086 -2.24 -7.695 1 95.62 45 ARG B CA 1
ATOM 1685 C C . ARG B 1 45 ? 8.109 -2.791 -6.277 1 95.62 45 ARG B C 1
ATOM 1687 O O . ARG B 1 45 ? 9.172 -2.883 -5.66 1 95.62 45 ARG B O 1
ATOM 1694 N N . THR B 1 46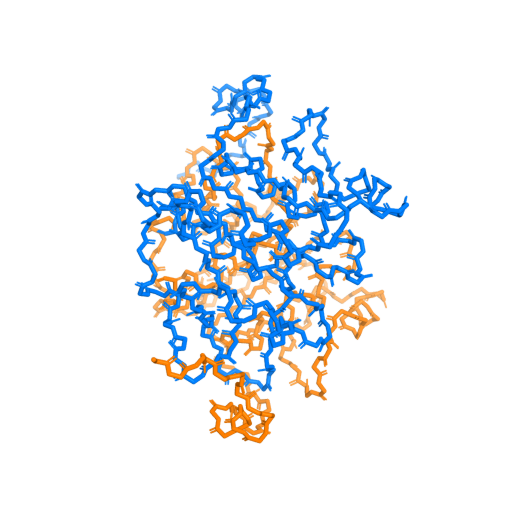 ? 6.953 -3.096 -5.773 1 97.06 46 THR B N 1
ATOM 1695 C CA . THR B 1 46 ? 6.898 -3.697 -4.445 1 97.06 46 THR B CA 1
ATOM 1696 C C . THR B 1 46 ? 7.598 -5.051 -4.438 1 97.06 46 THR B C 1
ATOM 1698 O O . THR B 1 46 ? 8.273 -5.402 -3.465 1 97.06 46 THR B O 1
ATOM 1701 N N . CYS B 1 47 ? 7.43 -5.801 -5.516 1 97.06 47 CYS B N 1
ATOM 1702 C CA . CYS B 1 47 ? 8.133 -7.074 -5.621 1 97.06 47 CYS B CA 1
ATOM 1703 C C . CYS B 1 47 ? 9.641 -6.875 -5.512 1 97.06 47 CYS B C 1
ATOM 1705 O O . CYS B 1 47 ? 10.312 -7.594 -4.766 1 97.06 47 CYS B O 1
ATOM 1707 N N . ASP B 1 48 ? 10.133 -5.914 -6.234 1 96.06 48 ASP B N 1
ATOM 1708 C CA . ASP B 1 48 ? 11.562 -5.613 -6.141 1 96.06 48 ASP B CA 1
ATOM 1709 C C . ASP B 1 48 ? 11.961 -5.293 -4.703 1 96.06 48 ASP B C 1
ATOM 1711 O O . ASP B 1 48 ? 12.969 -5.793 -4.207 1 96.06 48 ASP B O 1
ATOM 1715 N N . ALA B 1 49 ? 11.172 -4.543 -4.051 1 95.62 49 ALA B N 1
ATOM 1716 C CA . ALA B 1 49 ? 11.477 -4.062 -2.705 1 95.62 49 ALA B CA 1
ATOM 1717 C C . ALA B 1 49 ? 11.609 -5.223 -1.725 1 95.62 49 ALA B C 1
ATOM 1719 O O . ALA B 1 49 ? 12.484 -5.211 -0.855 1 95.62 49 ALA B O 1
ATOM 1720 N N . VAL B 1 50 ? 10.836 -6.273 -1.89 1 95.94 50 VAL B N 1
ATOM 1721 C CA . VAL B 1 50 ? 10.797 -7.289 -0.841 1 95.94 50 VAL B CA 1
ATOM 1722 C C . VAL B 1 50 ? 11.445 -8.578 -1.342 1 95.94 50 VAL B C 1
ATOM 1724 O O . VAL B 1 50 ? 11.539 -9.562 -0.604 1 95.94 50 VAL B O 1
ATOM 1727 N N . GLY B 1 51 ? 11.82 -8.602 -2.605 1 95.06 51 GLY B N 1
ATOM 1728 C CA . GLY B 1 51 ? 12.414 -9.797 -3.182 1 95.06 51 GLY B CA 1
ATOM 1729 C C . GLY B 1 51 ? 11.391 -10.82 -3.621 1 95.06 51 GLY B C 1
ATOM 1730 O O . GLY B 1 51 ? 11.609 -12.023 -3.479 1 95.06 51 GLY B O 1
ATOM 1731 N N . ALA B 1 52 ? 10.289 -10.359 -4.082 1 97.75 52 ALA B N 1
ATOM 1732 C CA . ALA B 1 52 ? 9.219 -11.234 -4.555 1 97.75 52 ALA B CA 1
ATOM 1733 C C . ALA B 1 52 ? 9.156 -11.25 -6.078 1 97.75 52 ALA B C 1
ATOM 1735 O O . ALA B 1 52 ? 9.859 -10.477 -6.742 1 97.75 52 ALA B O 1
ATOM 1736 N N . CYS B 1 53 ? 8.352 -12.117 -6.59 1 98.06 53 CYS B N 1
ATOM 1737 C CA . CYS B 1 53 ? 8.078 -12.211 -8.016 1 98.06 53 CYS B CA 1
ATOM 1738 C C . CYS B 1 53 ? 6.648 -11.781 -8.328 1 98.06 53 CYS B C 1
ATOM 1740 O O . CYS B 1 53 ? 5.773 -11.859 -7.465 1 98.06 53 CYS B O 1
ATOM 1742 N N . LEU B 1 54 ? 6.531 -11.312 -9.484 1 98.12 54 LEU B N 1
ATOM 1743 C CA . LEU B 1 54 ? 5.191 -11.039 -9.992 1 98.12 54 LEU B CA 1
ATOM 1744 C C . LEU B 1 54 ? 4.742 -12.133 -10.945 1 98.12 54 LEU B C 1
ATOM 1746 O O . LEU B 1 54 ? 5.484 -12.523 -11.852 1 98.12 54 LEU B O 1
ATOM 1750 N N . ALA B 1 55 ? 3.588 -12.711 -10.695 1 98.75 55 ALA B N 1
ATOM 1751 C CA . ALA B 1 55 ? 2.98 -13.648 -11.641 1 98.75 55 ALA B CA 1
ATOM 1752 C C . ALA B 1 55 ? 1.747 -13.031 -12.305 1 98.75 55 ALA B C 1
ATOM 1754 O O . ALA B 1 55 ? 0.788 -12.664 -11.617 1 98.75 55 ALA B O 1
ATOM 1755 N N . VAL B 1 56 ? 1.773 -12.953 -13.594 1 98.38 56 VAL B N 1
ATOM 1756 C CA . VAL B 1 56 ? 0.696 -12.242 -14.273 1 98.38 56 VAL B CA 1
ATOM 1757 C C . VAL B 1 56 ? 0.324 -12.977 -15.562 1 98.38 56 VAL B C 1
ATOM 1759 O O . VAL B 1 56 ? 1.179 -13.594 -16.203 1 98.38 56 VAL B O 1
ATOM 1762 N N . PRO B 1 57 ? -0.994 -12.922 -15.914 1 98.06 57 PRO B N 1
ATOM 1763 C CA . PRO B 1 57 ? -1.376 -13.539 -17.188 1 98.06 57 PRO B CA 1
ATOM 1764 C C . PRO B 1 57 ? -0.781 -12.82 -18.391 1 98.06 57 PRO B C 1
ATOM 1766 O O . PRO B 1 57 ? -0.623 -11.602 -18.375 1 98.06 57 PRO B O 1
ATOM 1769 N N . ARG B 1 58 ? -0.588 -13.633 -19.391 1 96.19 58 ARG B N 1
ATOM 1770 C CA . ARG B 1 58 ? -0.107 -13.055 -20.641 1 96.19 58 ARG B CA 1
ATOM 1771 C C . ARG B 1 58 ? -1.245 -12.398 -21.406 1 96.19 58 ARG B C 1
ATOM 1773 O O . ARG B 1 58 ? -2.035 -13.078 -22.062 1 96.19 58 ARG B O 1
ATOM 1780 N N . LYS B 1 59 ? -1.408 -11.148 -21.266 1 95.5 59 LYS B N 1
ATOM 1781 C CA . LYS B 1 59 ? -2.332 -10.32 -22.031 1 95.5 59 LYS B CA 1
ATOM 1782 C C . LYS B 1 59 ? -1.585 -9.25 -22.828 1 95.5 59 LYS B C 1
ATOM 1784 O O . LYS B 1 59 ? -0.522 -8.789 -22.406 1 95.5 59 LYS B O 1
ATOM 1789 N N . PRO B 1 60 ? -2.039 -8.891 -23.953 1 95.44 60 PRO B N 1
ATOM 1790 C CA . PRO B 1 60 ? -1.327 -7.973 -24.844 1 95.44 60 PRO B CA 1
ATOM 1791 C C . PRO B 1 60 ? -0.953 -6.656 -24.172 1 95.44 60 PRO B C 1
ATOM 1793 O O . PRO B 1 60 ? 0.083 -6.066 -24.484 1 95.44 60 PRO B O 1
ATOM 1796 N N . TRP B 1 61 ? -1.814 -6.238 -23.297 1 95.94 61 TRP B N 1
ATOM 1797 C CA . TRP B 1 61 ? -1.616 -4.914 -22.734 1 95.94 61 TRP B CA 1
ATOM 1798 C C . TRP B 1 61 ? -0.731 -4.98 -21.484 1 95.94 61 TRP B C 1
ATOM 1800 O O . TRP B 1 61 ? -0.274 -3.951 -20.984 1 95.94 61 TRP B O 1
ATOM 1810 N N . VAL B 1 62 ? -0.408 -6.16 -20.906 1 96 62 VAL B N 1
ATOM 1811 C CA . VAL B 1 62 ? 0.251 -6.32 -19.625 1 96 62 VAL B CA 1
ATOM 1812 C C . VAL B 1 62 ? 1.705 -5.867 -19.719 1 96 62 VAL B C 1
ATOM 1814 O O . VAL B 1 62 ? 2.197 -5.145 -18.844 1 96 62 VAL B O 1
ATOM 1817 N N . PRO B 1 63 ? 2.447 -6.203 -20.828 1 94.19 63 PRO B N 1
ATOM 1818 C CA . PRO B 1 63 ? 3.83 -5.73 -20.906 1 94.19 63 PRO B CA 1
ATOM 1819 C C . PRO B 1 63 ? 3.938 -4.207 -20.859 1 94.19 63 PRO B C 1
ATOM 1821 O O . PRO B 1 63 ? 4.793 -3.666 -20.156 1 94.19 63 PRO B O 1
ATOM 1824 N N . ASP B 1 64 ? 3.051 -3.551 -21.562 1 94.38 64 ASP B N 1
ATOM 1825 C CA . ASP B 1 64 ? 3.047 -2.09 -21.562 1 94.38 64 ASP B CA 1
ATOM 1826 C C . ASP B 1 64 ? 2.699 -1.546 -20.188 1 94.38 64 ASP B C 1
ATOM 1828 O O . ASP B 1 64 ? 3.285 -0.558 -19.734 1 94.38 64 ASP B O 1
ATOM 1832 N N . ALA B 1 65 ? 1.78 -2.16 -19.547 1 93.75 65 ALA B N 1
ATOM 1833 C CA . ALA B 1 65 ? 1.376 -1.752 -18.219 1 93.75 65 ALA B CA 1
ATOM 1834 C C . ALA B 1 65 ? 2.539 -1.864 -17.234 1 93.75 65 ALA B C 1
ATOM 1836 O O . ALA B 1 65 ? 2.766 -0.963 -16.422 1 93.75 65 ALA B O 1
ATOM 1837 N N . LEU B 1 66 ? 3.297 -2.949 -17.297 1 93.56 66 LEU B N 1
ATOM 1838 C CA . LEU B 1 66 ? 4.449 -3.164 -16.422 1 93.56 66 LEU B CA 1
ATOM 1839 C C . LEU B 1 66 ? 5.523 -2.111 -16.672 1 93.56 66 LEU B C 1
ATOM 1841 O O . LEU B 1 66 ? 6.121 -1.592 -15.727 1 93.56 66 LEU B O 1
ATOM 1845 N N . ALA B 1 67 ? 5.695 -1.759 -17.906 1 90.06 67 ALA B N 1
ATOM 1846 C CA . ALA B 1 67 ? 6.727 -0.792 -18.281 1 90.06 67 ALA B CA 1
ATOM 1847 C C . ALA B 1 67 ? 6.367 0.608 -17.781 1 90.06 67 ALA B C 1
ATOM 1849 O O . ALA B 1 67 ? 7.238 1.358 -17.344 1 90.06 67 ALA B O 1
ATOM 1850 N N . HIS B 1 68 ? 5.121 0.957 -17.797 1 85.44 68 HIS B N 1
ATOM 1851 C CA . HIS B 1 68 ? 4.664 2.299 -17.469 1 85.44 68 HIS B CA 1
ATOM 1852 C C . HIS B 1 68 ? 4.742 2.545 -15.961 1 85.44 68 HIS B C 1
ATOM 1854 O O . HIS B 1 68 ? 5.152 3.623 -15.523 1 85.44 68 HIS B O 1
ATOM 1860 N N . GLY B 1 69 ? 4.457 1.628 -15.203 1 77.62 69 GLY B N 1
ATOM 1861 C CA . GLY B 1 69 ? 4.371 1.826 -13.766 1 77.62 69 GLY B CA 1
ATOM 1862 C C . GLY B 1 69 ? 5.656 1.481 -13.039 1 77.62 69 GLY B C 1
ATOM 1863 O O . GLY B 1 69 ? 5.801 1.77 -11.852 1 77.62 69 GLY B O 1
ATOM 1864 N N . ASN B 1 70 ? 6.508 0.892 -13.766 1 7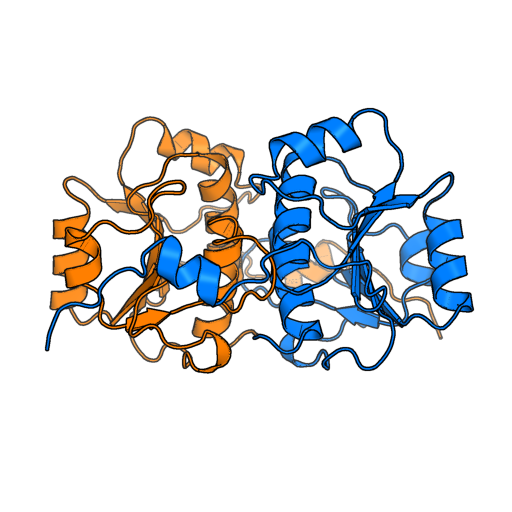3 70 ASN B N 1
ATOM 1865 C CA . ASN B 1 70 ? 7.777 0.476 -13.188 1 73 70 ASN B CA 1
ATOM 1866 C C . ASN B 1 70 ? 8.883 1.492 -13.461 1 73 70 ASN B C 1
ATOM 1868 O O . ASN B 1 70 ? 9.422 1.541 -14.57 1 73 70 ASN B O 1
ATOM 1872 N N . THR B 1 71 ? 9.234 2.232 -12.422 1 74.5 71 THR B N 1
ATOM 1873 C CA . THR B 1 71 ? 10.234 3.283 -12.586 1 74.5 71 THR B CA 1
ATOM 1874 C C . THR B 1 71 ? 11.641 2.729 -12.391 1 74.5 71 THR B C 1
ATOM 1876 O O . THR B 1 71 ? 12.617 3.48 -12.391 1 74.5 71 THR B O 1
ATOM 1879 N N . LEU B 1 72 ? 11.594 1.42 -12.141 1 78.56 72 LEU B N 1
ATOM 1880 C CA . LEU B 1 72 ? 12.906 0.809 -11.922 1 78.56 72 LEU B CA 1
ATOM 1881 C C . LEU B 1 72 ? 13.609 0.547 -13.25 1 78.56 72 LEU B C 1
ATOM 1883 O O . LEU B 1 72 ? 12.961 0.224 -14.25 1 78.56 72 LEU B O 1
ATOM 1887 N N . ARG B 1 73 ? 14.852 0.747 -13.203 1 73.69 73 ARG B N 1
ATOM 1888 C CA . ARG B 1 73 ? 15.664 0.612 -14.414 1 73.69 73 ARG B CA 1
ATOM 1889 C C . ARG B 1 73 ? 16.125 -0.83 -14.609 1 73.69 73 ARG B C 1
ATOM 1891 O O . ARG B 1 73 ? 16.531 -1.213 -15.703 1 73.69 73 ARG B O 1
ATOM 1898 N N . LYS B 1 74 ? 15.977 -1.606 -13.578 1 80.88 74 LYS B N 1
ATOM 1899 C CA . LYS B 1 74 ? 16.484 -2.973 -13.664 1 80.88 74 LYS B CA 1
ATOM 1900 C C . LYS B 1 74 ? 15.344 -3.967 -13.883 1 80.88 74 LYS B C 1
ATOM 1902 O O . LYS B 1 74 ? 14.203 -3.713 -13.484 1 80.88 74 LYS B O 1
ATOM 1907 N N . GLN B 1 75 ? 15.758 -5.094 -14.508 1 82.5 75 GLN B N 1
ATOM 1908 C CA . GLN B 1 75 ? 14.773 -6.141 -14.797 1 82.5 75 GLN B CA 1
ATOM 1909 C C . GLN B 1 75 ? 14.227 -6.75 -13.508 1 82.5 75 GLN B C 1
ATOM 1911 O O . GLN B 1 75 ? 14.984 -7.027 -12.578 1 82.5 75 GLN B O 1
ATOM 1916 N N . GLN B 1 76 ? 12.961 -6.871 -13.492 1 88.44 76 GLN B N 1
ATOM 1917 C CA . GLN B 1 76 ? 12.281 -7.492 -12.367 1 88.44 76 GLN B CA 1
ATOM 1918 C C . GLN B 1 76 ? 11.836 -8.914 -12.703 1 88.44 76 GLN B C 1
ATOM 1920 O O . GLN B 1 76 ? 11.875 -9.32 -13.867 1 88.44 76 GLN B O 1
ATOM 1925 N N . CYS B 1 77 ? 11.547 -9.617 -11.719 1 94.75 77 CYS B N 1
ATOM 1926 C CA . CYS B 1 77 ? 11.172 -11.016 -11.883 1 94.75 77 CYS B CA 1
ATOM 1927 C C . CYS B 1 77 ? 9.68 -11.164 -12.141 1 94.75 77 CYS B C 1
ATOM 1929 O O . CYS B 1 77 ? 8.867 -10.898 -11.258 1 94.75 77 CYS B O 1
ATOM 1931 N N . VAL B 1 78 ? 9.422 -11.57 -13.383 1 96.75 78 VAL B N 1
ATOM 1932 C CA . VAL B 1 78 ? 8.039 -11.734 -13.789 1 96.75 78 VAL B CA 1
ATOM 1933 C C . VAL B 1 78 ? 7.812 -13.164 -14.297 1 96.75 78 VAL B C 1
ATOM 1935 O O . VAL B 1 78 ? 8.539 -13.633 -15.18 1 96.75 78 VAL B O 1
ATOM 1938 N N . HIS B 1 79 ? 6.871 -13.805 -13.648 1 98.12 79 HIS B N 1
ATOM 1939 C CA . HIS B 1 79 ? 6.375 -15.086 -14.148 1 98.12 79 HIS B CA 1
ATOM 1940 C C . HIS B 1 79 ? 5.148 -14.898 -15.031 1 98.12 79 HIS B C 1
ATOM 1942 O O . HIS B 1 79 ? 4.082 -14.508 -14.555 1 98.12 79 HIS B O 1
ATOM 1948 N N . TRP B 1 80 ? 5.352 -15.273 -16.297 1 98.12 80 TRP B N 1
ATOM 1949 C CA . TRP B 1 80 ? 4.246 -15.141 -17.234 1 98.12 80 TRP B CA 1
ATOM 1950 C C . TRP B 1 80 ? 3.377 -16.391 -17.234 1 98.12 80 TRP B C 1
ATOM 1952 O O . TRP B 1 80 ? 3.889 -17.516 -17.344 1 98.12 80 TRP B O 1
ATOM 1962 N N . ILE B 1 81 ? 2.105 -16.156 -17.109 1 98.5 81 ILE B N 1
ATOM 1963 C CA . ILE B 1 81 ? 1.153 -17.25 -17.062 1 98.5 81 ILE B CA 1
ATOM 1964 C C . ILE B 1 81 ? 0.48 -17.406 -18.422 1 98.5 81 ILE B C 1
ATOM 1966 O O . ILE B 1 81 ? -0.226 -16.5 -18.875 1 98.5 81 ILE B O 1
ATOM 1970 N N . ASP B 1 82 ? 0.664 -18.562 -18.938 1 96.19 82 ASP B N 1
ATOM 1971 C CA . ASP B 1 82 ? 0.012 -18.875 -20.219 1 96.19 82 ASP B CA 1
ATOM 1972 C C . ASP B 1 82 ? -1.275 -19.672 -19.984 1 96.19 82 ASP B C 1
ATOM 1974 O O . ASP B 1 82 ? -1.321 -20.562 -19.141 1 96.19 82 ASP B O 1
ATOM 1978 N N . GLY B 1 83 ? -2.307 -19.328 -20.672 1 94.44 83 GLY B N 1
ATOM 1979 C CA . GLY B 1 83 ? -3.547 -20.078 -20.578 1 94.44 83 GLY B CA 1
ATOM 1980 C C . GLY B 1 83 ? -4.406 -19.672 -19.391 1 94.44 83 GLY B C 1
ATOM 1981 O O . GLY B 1 83 ? -4.449 -18.484 -19.031 1 94.44 83 GLY B O 1
ATOM 1982 N N . ARG B 1 84 ? -5.16 -20.594 -18.859 1 96.25 84 ARG B N 1
ATOM 1983 C CA . ARG B 1 84 ? -6.102 -20.312 -17.781 1 96.25 84 ARG B CA 1
ATOM 1984 C C . ARG B 1 84 ? -5.371 -20.125 -16.453 1 96.25 84 ARG B C 1
ATOM 1986 O O . ARG B 1 84 ? -4.609 -21 -16.031 1 96.25 84 ARG B O 1
ATOM 1993 N N . VAL B 1 85 ? -5.66 -19.078 -15.789 1 97.5 85 VAL B N 1
ATOM 1994 C CA . VAL B 1 85 ? -4.949 -18.734 -14.555 1 97.5 85 VAL B CA 1
ATOM 1995 C C . VAL B 1 85 ? -5.309 -19.734 -13.453 1 97.5 85 VAL B C 1
ATOM 1997 O O . VAL B 1 85 ? -4.488 -20.031 -12.586 1 97.5 85 VAL B O 1
ATOM 2000 N N . GLU B 1 86 ? -6.543 -20.266 -13.531 1 97.25 86 GLU B N 1
ATOM 2001 C CA . GLU B 1 86 ? -6.957 -21.234 -12.516 1 97.25 86 GLU B CA 1
ATOM 2002 C C . GLU B 1 86 ? -6.129 -22.516 -12.609 1 97.25 86 GLU B C 1
ATOM 2004 O O . GLU B 1 86 ? -5.82 -23.141 -11.586 1 97.25 86 GLU B O 1
ATOM 2009 N N . ARG B 1 87 ? -5.816 -22.938 -13.789 1 97.81 87 ARG B N 1
ATOM 2010 C CA . ARG B 1 87 ? -4.977 -24.125 -13.969 1 97.81 87 ARG B CA 1
ATOM 2011 C C . ARG B 1 87 ? -3.568 -23.875 -13.438 1 97.81 87 ARG B C 1
ATOM 2013 O O . ARG B 1 87 ? -2.988 -24.75 -12.781 1 97.81 87 ARG B O 1
ATOM 2020 N N . TRP B 1 88 ? -3.072 -22.688 -13.773 1 98.62 88 TRP B N 1
ATOM 2021 C CA . TRP B 1 88 ? -1.765 -22.312 -13.242 1 98.62 88 TRP B CA 1
ATOM 2022 C C . TRP B 1 88 ? -1.762 -22.344 -11.719 1 98.62 88 TRP B C 1
ATOM 2024 O O . TRP B 1 88 ? -0.857 -22.906 -11.102 1 98.62 88 TRP B O 1
ATOM 2034 N N . LEU B 1 89 ? -2.752 -21.75 -11.109 1 98.5 89 LEU B N 1
ATOM 2035 C CA . LEU B 1 89 ? -2.871 -21.703 -9.656 1 98.5 89 LEU B CA 1
ATOM 2036 C C . LEU B 1 89 ? -2.957 -23.109 -9.07 1 98.5 89 LEU B C 1
ATOM 2038 O O . LEU B 1 89 ? -2.318 -23.406 -8.055 1 98.5 89 LEU B O 1
ATOM 2042 N N . ALA B 1 90 ? -3.717 -23.938 -9.719 1 98.44 90 ALA B N 1
ATOM 2043 C CA . ALA B 1 90 ? -3.846 -25.328 -9.273 1 98.44 90 ALA B CA 1
ATOM 2044 C C . ALA B 1 90 ? -2.496 -26.047 -9.297 1 98.44 90 ALA B C 1
ATOM 2046 O O . ALA B 1 90 ? -2.18 -26.812 -8.391 1 98.44 90 ALA B O 1
ATOM 2047 N N . ARG B 1 91 ? -1.766 -25.797 -10.305 1 98.31 91 ARG B N 1
ATOM 2048 C CA . ARG B 1 91 ? -0.437 -26.391 -10.406 1 98.31 91 ARG B CA 1
ATOM 2049 C C . ARG B 1 91 ? 0.476 -25.906 -9.289 1 98.31 91 ARG B C 1
ATOM 2051 O O . ARG B 1 91 ? 1.269 -26.672 -8.742 1 98.31 91 ARG B O 1
ATOM 2058 N N . GLN B 1 92 ? 0.418 -24.594 -9 1 98.38 92 GLN B N 1
ATOM 2059 C CA . GLN B 1 92 ? 1.201 -24.062 -7.891 1 98.38 92 GLN B CA 1
ATOM 2060 C C . GLN B 1 92 ? 0.856 -24.781 -6.586 1 98.38 92 GLN B C 1
ATOM 2062 O O . GLN B 1 92 ? 1.748 -25.188 -5.84 1 98.38 92 GLN B O 1
ATOM 2067 N N . ARG B 1 93 ? -0.385 -24.891 -6.348 1 98.12 93 ARG B N 1
ATOM 2068 C CA . ARG B 1 93 ? -0.849 -25.547 -5.129 1 98.12 93 ARG B CA 1
ATOM 2069 C C . ARG B 1 93 ? -0.387 -27 -5.078 1 98.12 93 ARG B C 1
ATOM 2071 O O . ARG B 1 93 ? 0.141 -27.453 -4.059 1 98.12 93 ARG B O 1
ATOM 2078 N N . ALA B 1 94 ? -0.601 -27.703 -6.137 1 98 94 ALA B N 1
ATOM 2079 C CA . ALA B 1 94 ? -0.213 -29.109 -6.219 1 98 94 ALA B CA 1
ATOM 2080 C C . ALA B 1 94 ? 1.292 -29.281 -6.027 1 98 94 ALA B C 1
ATOM 2082 O O . ALA B 1 94 ? 1.75 -30.297 -5.52 1 98 94 ALA B O 1
ATOM 2083 N N . GLY B 1 95 ? 2.012 -28.219 -6.402 1 97.94 95 GLY B N 1
ATOM 2084 C CA . GLY B 1 95 ? 3.461 -28.234 -6.281 1 97.94 95 GLY B CA 1
ATOM 2085 C C . GLY B 1 95 ? 3.945 -27.906 -4.883 1 97.94 95 GLY B C 1
ATOM 2086 O O . GLY B 1 95 ? 5.152 -27.891 -4.625 1 97.94 95 GLY B O 1
ATOM 2087 N N . GLY B 1 96 ? 3.037 -27.594 -3.965 1 97.88 96 GLY B N 1
ATOM 2088 C CA . GLY B 1 96 ? 3.42 -27.406 -2.572 1 97.88 96 GLY B CA 1
ATOM 2089 C C . GLY B 1 96 ? 3.379 -25.969 -2.125 1 97.88 96 GLY B C 1
ATOM 2090 O O . GLY B 1 96 ? 3.631 -25.656 -0.956 1 97.88 96 GLY B O 1
ATOM 2091 N N . SER B 1 97 ? 3.049 -25.078 -3.006 1 98.69 97 SER B N 1
ATOM 2092 C CA . SER B 1 97 ? 2.969 -23.672 -2.631 1 98.69 97 SER B CA 1
ATOM 2093 C C . SER B 1 97 ? 1.763 -23.406 -1.735 1 98.69 97 SER B C 1
ATOM 2095 O O . SER B 1 97 ? 0.694 -23.984 -1.938 1 98.69 97 SER B O 1
ATOM 2097 N N . ALA B 1 98 ? 1.963 -22.531 -0.746 1 98.69 98 ALA B N 1
ATOM 2098 C CA . ALA B 1 98 ? 0.81 -21.984 -0.045 1 98.69 98 ALA B CA 1
ATOM 2099 C C . ALA B 1 98 ? 0.092 -20.938 -0.908 1 98.69 98 ALA B C 1
ATOM 2101 O O . ALA B 1 98 ? 0.731 -20.094 -1.521 1 98.69 98 ALA B O 1
ATOM 2102 N N . ILE B 1 99 ? -1.229 -21.078 -0.987 1 98.69 99 ILE B N 1
ATOM 2103 C CA . ILE B 1 99 ? -2.02 -20.141 -1.767 1 98.69 99 ILE B CA 1
ATOM 2104 C C . ILE B 1 99 ? -2.795 -19.219 -0.828 1 98.69 99 ILE B C 1
ATOM 2106 O O . ILE B 1 99 ? -3.725 -19.656 -0.146 1 98.69 99 ILE B O 1
ATOM 2110 N N . VAL B 1 100 ? -2.463 -17.922 -0.812 1 98.69 100 VAL B N 1
ATOM 2111 C CA . VAL B 1 100 ? -3.078 -16.922 0.039 1 98.69 100 VAL B CA 1
ATOM 2112 C C . VAL B 1 100 ? -3.895 -15.945 -0.817 1 98.69 100 VAL B C 1
ATOM 2114 O O . VAL B 1 100 ? -3.352 -15.289 -1.705 1 98.69 100 VAL B O 1
ATOM 2117 N N . GLY B 1 101 ? -5.145 -15.891 -0.575 1 98.56 101 GLY B N 1
ATOM 2118 C CA . GLY B 1 101 ? -5.988 -14.93 -1.275 1 98.56 101 GLY B CA 1
ATOM 2119 C C . GLY B 1 101 ? -6.277 -13.688 -0.462 1 98.56 101 GLY B C 1
ATOM 2120 O O . GLY B 1 101 ? -6.57 -13.773 0.732 1 98.56 101 GLY B O 1
ATOM 2121 N N . VAL B 1 102 ? -6.188 -12.562 -1.053 1 98.25 102 VAL B N 1
ATOM 2122 C CA . VAL B 1 102 ? -6.602 -11.312 -0.416 1 98.25 102 VAL B CA 1
ATOM 2123 C C . VAL B 1 102 ? -8.062 -11.031 -0.746 1 98.25 102 VAL B C 1
ATOM 2125 O O . VAL B 1 102 ? -8.375 -10.453 -1.792 1 98.25 102 VAL B O 1
ATOM 2128 N N . GLU B 1 103 ? -8.898 -11.445 0.092 1 96.25 103 GLU B N 1
ATOM 2129 C CA . GLU B 1 103 ? -10.336 -11.406 -0.157 1 96.25 103 GLU B CA 1
ATOM 2130 C C . GLU B 1 103 ? -11.117 -11.438 1.149 1 96.25 103 GLU B C 1
ATOM 2132 O O . GLU B 1 103 ? -10.711 -12.086 2.113 1 96.25 103 GLU B O 1
ATOM 2137 N N . LEU B 1 104 ? -12.219 -10.727 1.101 1 94.38 104 LEU B N 1
ATOM 2138 C CA . LEU B 1 104 ? -13.133 -10.758 2.234 1 94.38 104 LEU B CA 1
ATOM 2139 C C . LEU B 1 104 ? -14.047 -11.977 2.17 1 94.38 104 LEU B C 1
ATOM 2141 O O . LEU B 1 104 ? -15.047 -11.969 1.448 1 94.38 104 LEU B O 1
ATOM 2145 N N . THR B 1 105 ? -13.727 -12.969 2.969 1 93.38 105 THR B N 1
ATOM 2146 C CA . THR B 1 105 ? -14.547 -14.172 3.043 1 93.38 105 THR B CA 1
ATOM 2147 C C . THR B 1 105 ? -15.039 -14.406 4.469 1 93.38 105 THR B C 1
ATOM 2149 O O . THR B 1 105 ? -14.625 -13.711 5.398 1 93.38 105 THR B O 1
ATOM 2152 N N . ASP B 1 106 ? -15.906 -15.367 4.652 1 91.94 106 ASP B N 1
ATOM 2153 C CA . ASP B 1 106 ? -16.438 -15.703 5.973 1 91.94 106 ASP B CA 1
ATOM 2154 C C . ASP B 1 106 ? -15.375 -16.391 6.824 1 91.94 106 ASP B C 1
ATOM 2156 O O . ASP B 1 106 ? -15.523 -16.5 8.047 1 91.94 106 ASP B O 1
ATOM 2160 N N . GLU B 1 107 ? -14.25 -16.766 6.258 1 93.25 107 GLU B N 1
ATOM 2161 C CA . GLU B 1 107 ? -13.203 -17.484 6.988 1 93.25 107 GLU B CA 1
ATOM 2162 C C . GLU B 1 107 ? -11.875 -16.734 6.91 1 93.25 107 GLU B C 1
ATOM 2164 O O . GLU B 1 107 ? -10.836 -17.297 7.281 1 93.25 107 GLU B O 1
ATOM 2169 N N . SER B 1 108 ? -11.898 -15.641 6.375 1 95.75 108 SER B N 1
ATOM 2170 C CA . SER B 1 108 ? -10.656 -14.891 6.23 1 95.75 108 SER B CA 1
ATOM 2171 C C . SER B 1 108 ? -10.008 -14.625 7.586 1 95.75 108 SER B C 1
ATOM 2173 O O . SER B 1 108 ? -10.695 -14.281 8.547 1 95.75 108 SER B O 1
ATOM 2175 N N . ILE B 1 109 ? -8.711 -14.766 7.641 1 96.69 109 ILE B N 1
ATOM 2176 C CA . ILE B 1 109 ? -7.984 -14.336 8.828 1 96.69 109 ILE B CA 1
ATOM 2177 C C . ILE B 1 109 ? -7.555 -12.883 8.68 1 96.69 109 ILE B C 1
ATOM 2179 O O . ILE B 1 109 ? -7.426 -12.375 7.559 1 96.69 109 ILE B O 1
ATOM 2183 N N . ARG B 1 110 ? -7.324 -12.25 9.789 1 96.12 110 ARG B N 1
ATOM 2184 C CA . ARG B 1 110 ? -6.895 -10.859 9.766 1 96.12 110 ARG B CA 1
ATOM 2185 C C . ARG B 1 110 ? -5.43 -10.742 9.359 1 96.12 110 ARG B C 1
ATOM 2187 O O . ARG B 1 110 ? -4.621 -11.617 9.672 1 96.12 110 ARG B O 1
ATOM 2194 N N . LEU B 1 111 ? -5.148 -9.664 8.703 1 97.5 111 LEU B N 1
ATOM 2195 C CA . LEU B 1 111 ? -3.787 -9.398 8.25 1 97.5 111 LEU B CA 1
ATOM 2196 C C . LEU B 1 111 ? -2.795 -9.547 9.398 1 97.5 111 LEU B C 1
ATOM 2198 O O . LEU B 1 111 ? -1.737 -10.164 9.234 1 97.5 111 LEU B O 1
ATOM 2202 N N . ALA B 1 112 ? -3.125 -9.031 10.562 1 93.88 112 ALA B N 1
ATOM 2203 C CA . ALA B 1 112 ? -2.23 -9.062 11.719 1 93.88 112 ALA B CA 1
ATOM 2204 C C . ALA B 1 112 ? -1.926 -10.5 12.125 1 93.88 112 ALA B C 1
ATOM 2206 O O . ALA B 1 112 ? -0.878 -10.773 12.719 1 93.88 112 ALA B O 1
ATOM 2207 N N . ASP B 1 113 ? -2.768 -11.43 11.797 1 95.94 113 ASP B N 1
ATOM 2208 C CA . ASP B 1 113 ? -2.629 -12.82 12.219 1 95.94 113 ASP B CA 1
ATOM 2209 C C . ASP B 1 113 ? -1.927 -13.648 11.148 1 95.94 113 ASP B C 1
ATOM 2211 O O . ASP B 1 113 ? -1.634 -14.828 11.359 1 95.94 113 ASP B O 1
ATOM 2215 N N . LEU B 1 114 ? -1.7 -13.062 9.992 1 97 114 LEU B N 1
ATOM 2216 C CA . LEU B 1 114 ? -1.007 -13.766 8.914 1 97 114 LEU B CA 1
ATOM 2217 C C . LEU B 1 114 ? 0.466 -13.961 9.258 1 97 114 LEU B C 1
ATOM 2219 O O . LEU B 1 114 ? 1.198 -12.992 9.461 1 97 114 LEU B O 1
ATOM 2223 N N . PRO B 1 115 ? 0.932 -15.195 9.383 1 96.38 115 PRO B N 1
ATOM 2224 C CA . PRO B 1 115 ? 2.348 -15.414 9.695 1 96.38 115 PRO B CA 1
ATOM 2225 C C . PRO B 1 115 ? 3.26 -15.141 8.5 1 96.38 115 PRO B C 1
ATOM 2227 O O . PRO B 1 115 ? 2.805 -15.156 7.355 1 96.38 115 PRO B O 1
ATOM 2230 N N . THR B 1 116 ? 4.492 -14.891 8.828 1 97.25 116 THR B N 1
ATOM 2231 C CA . THR B 1 116 ? 5.484 -14.789 7.758 1 97.25 116 THR B CA 1
ATOM 2232 C C . THR B 1 116 ? 5.535 -16.078 6.945 1 97.25 116 THR B C 1
ATOM 2234 O O . THR B 1 116 ? 5.289 -17.172 7.473 1 97.25 116 THR B O 1
ATOM 2237 N N . ALA B 1 117 ? 5.84 -1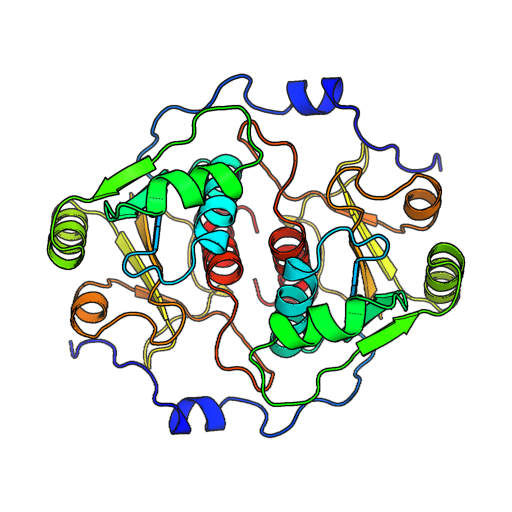5.93 5.684 1 97.88 117 ALA B N 1
ATOM 2238 C CA . ALA B 1 117 ? 5.898 -17.094 4.801 1 97.88 117 ALA B CA 1
ATOM 2239 C C . ALA B 1 117 ? 7.062 -18.016 5.18 1 97.88 117 ALA B C 1
ATOM 2241 O O . ALA B 1 117 ? 8.211 -17.562 5.246 1 97.88 117 ALA B O 1
ATOM 2242 N N . ARG B 1 118 ? 6.773 -19.25 5.344 1 97 118 ARG B N 1
ATOM 2243 C CA . ARG B 1 118 ? 7.809 -20.219 5.676 1 97 118 ARG B CA 1
ATOM 2244 C C . ARG B 1 118 ? 8.016 -21.219 4.535 1 97 118 ARG B C 1
ATOM 2246 O O . ARG B 1 118 ? 8.867 -22.094 4.621 1 97 118 ARG B O 1
ATOM 2253 N N . ARG B 1 119 ? 7.27 -21.219 3.588 1 97.94 119 ARG B N 1
ATOM 2254 C CA . ARG B 1 119 ? 7.391 -21.969 2.344 1 97.94 119 ARG B CA 1
ATOM 2255 C C . ARG B 1 119 ? 6.977 -21.125 1.147 1 97.94 119 ARG B C 1
ATOM 2257 O O . ARG B 1 119 ? 6.504 -20 1.314 1 97.94 119 ARG B O 1
ATOM 2264 N N . ARG B 1 120 ? 7.199 -21.656 -0 1 98.69 120 ARG B N 1
ATOM 2265 C CA . ARG B 1 120 ? 6.793 -20.938 -1.203 1 98.69 120 ARG B CA 1
ATOM 2266 C C . ARG B 1 120 ? 5.324 -20.531 -1.133 1 98.69 120 ARG B C 1
ATOM 2268 O O . ARG B 1 120 ? 4.465 -21.359 -0.814 1 98.69 120 ARG B O 1
ATOM 2275 N N . THR B 1 121 ? 5.035 -19.25 -1.344 1 98.88 121 THR B N 1
ATOM 2276 C CA . THR B 1 121 ? 3.697 -18.688 -1.153 1 98.88 121 THR B CA 1
ATOM 2277 C C . THR B 1 121 ? 3.289 -17.844 -2.352 1 98.88 121 THR B C 1
ATOM 2279 O O . THR B 1 121 ? 4.078 -17.031 -2.84 1 98.88 121 THR B O 1
ATOM 2282 N N . VAL B 1 122 ? 2.102 -18.109 -2.848 1 98.88 122 VAL B N 1
ATOM 2283 C CA . VAL B 1 122 ? 1.485 -17.312 -3.902 1 98.88 122 VAL B CA 1
ATOM 2284 C C . VAL B 1 122 ? 0.354 -16.469 -3.32 1 98.88 122 VAL B C 1
ATOM 2286 O O . VAL B 1 122 ? -0.582 -17 -2.721 1 98.88 122 VAL B O 1
ATOM 2289 N N . ILE B 1 123 ? 0.46 -15.203 -3.436 1 98.88 123 ILE B N 1
ATOM 2290 C CA . ILE B 1 123 ? -0.578 -14.266 -3.021 1 98.88 123 ILE B CA 1
ATOM 2291 C C . ILE B 1 123 ? -1.483 -13.938 -4.207 1 98.88 123 ILE B C 1
ATOM 2293 O O . ILE B 1 123 ? -1.044 -13.328 -5.184 1 98.88 123 ILE B O 1
ATOM 2297 N N . VAL B 1 124 ? -2.695 -14.273 -4.082 1 98.88 124 VAL B N 1
ATOM 2298 C CA . VAL B 1 124 ? -3.648 -14.117 -5.176 1 98.88 124 VAL B CA 1
ATOM 2299 C C . VAL B 1 124 ? -4.441 -12.828 -4.984 1 98.88 124 VAL B C 1
ATOM 2301 O O . VAL B 1 124 ? -5.055 -12.617 -3.936 1 98.88 124 VAL B O 1
ATOM 2304 N N . LEU B 1 125 ? -4.367 -12.023 -5.969 1 98.62 125 LEU B N 1
ATOM 2305 C CA . LEU B 1 125 ? -5.176 -10.812 -6.027 1 98.62 125 LEU B CA 1
ATOM 2306 C C . LEU B 1 125 ? -6.273 -10.938 -7.082 1 98.62 125 LEU B C 1
ATOM 2308 O O . LEU B 1 125 ? -6.027 -11.445 -8.18 1 98.62 125 LEU B O 1
ATOM 2312 N N . GLY B 1 126 ? -7.414 -10.5 -6.746 1 97.25 126 GLY B N 1
ATOM 2313 C CA . GLY B 1 126 ? -8.57 -10.641 -7.617 1 97.25 126 GLY B CA 1
ATOM 2314 C C . GLY B 1 126 ? -8.766 -9.453 -8.547 1 97.25 126 GLY B C 1
ATOM 2315 O O . GLY B 1 126 ? -7.906 -8.57 -8.617 1 97.25 126 GLY B O 1
ATOM 2316 N N . HIS B 1 127 ? -9.844 -9.57 -9.266 1 96.12 127 HIS B N 1
ATOM 2317 C CA . HIS B 1 127 ? -10.289 -8.5 -10.148 1 96.12 127 HIS B CA 1
ATOM 2318 C C . HIS B 1 127 ? -10.578 -7.223 -9.359 1 96.12 127 HIS B C 1
ATOM 2320 O O . HIS B 1 127 ? -11.172 -7.273 -8.281 1 96.12 127 HIS B O 1
ATOM 2326 N N . GLU B 1 128 ? -10.219 -6.047 -9.875 1 93.81 128 GLU B N 1
ATOM 2327 C CA . GLU B 1 128 ? -10.336 -4.777 -9.172 1 93.81 128 GLU B CA 1
ATOM 2328 C C . GLU B 1 128 ? -11.797 -4.434 -8.891 1 93.81 128 GLU B C 1
ATOM 2330 O O . GLU B 1 128 ? -12.102 -3.684 -7.961 1 93.81 128 GLU B O 1
ATOM 2335 N N . SER B 1 129 ? -12.742 -5.051 -9.602 1 91.81 129 SER B N 1
ATOM 2336 C CA . SER B 1 129 ? -14.156 -4.738 -9.445 1 91.81 129 SER B CA 1
ATOM 2337 C C . SER B 1 129 ? -14.891 -5.863 -8.719 1 91.81 129 SER B C 1
ATOM 2339 O O . SER B 1 129 ? -15.742 -5.605 -7.867 1 91.81 129 SER B O 1
ATOM 2341 N N . THR B 1 130 ? -14.492 -7.129 -9.016 1 93.38 130 THR B N 1
ATOM 2342 C CA . THR B 1 130 ? -15.336 -8.234 -8.586 1 93.38 130 THR B CA 1
ATOM 2343 C C . THR B 1 130 ? -14.578 -9.156 -7.637 1 93.38 130 THR B C 1
ATOM 2345 O O . THR B 1 130 ? -15.156 -10.094 -7.078 1 93.38 130 THR B O 1
ATOM 2348 N N . GLY B 1 131 ? -13.281 -8.922 -7.438 1 95.44 131 GLY B N 1
ATOM 2349 C CA . GLY B 1 131 ? -12.508 -9.75 -6.527 1 95.44 131 GLY B CA 1
ATOM 2350 C C . GLY B 1 131 ? -12.125 -11.094 -7.121 1 95.44 131 GLY B C 1
ATOM 2351 O O . GLY B 1 131 ? -11.984 -11.219 -8.336 1 95.44 131 GLY B O 1
ATOM 2352 N N . ILE B 1 132 ? -11.828 -12.023 -6.301 1 97.06 132 ILE B N 1
ATOM 2353 C CA . ILE B 1 132 ? -11.445 -13.367 -6.719 1 97.06 132 ILE B CA 1
ATOM 2354 C C . ILE B 1 132 ? -12.688 -14.172 -7.074 1 97.06 132 ILE B C 1
ATOM 2356 O O . ILE B 1 132 ? -13.609 -14.297 -6.262 1 97.06 132 ILE B O 1
ATOM 2360 N N . PRO B 1 133 ? -12.758 -14.727 -8.266 1 95.81 133 PRO B N 1
ATOM 2361 C CA . PRO B 1 133 ? -13.922 -15.539 -8.648 1 95.81 133 PRO B CA 1
ATOM 2362 C C . PRO B 1 133 ? -13.992 -16.859 -7.879 1 95.81 133 PRO B C 1
ATOM 2364 O O . PRO B 1 133 ? -13 -17.297 -7.301 1 95.81 133 PRO B O 1
ATOM 2367 N N . PRO B 1 134 ? -15.164 -17.484 -7.891 1 95.06 134 PRO B N 1
ATOM 2368 C CA . PRO B 1 134 ? -15.375 -18.719 -7.141 1 95.06 134 PRO B CA 1
ATOM 2369 C C . PRO B 1 134 ? -14.336 -19.797 -7.469 1 95.06 134 PRO B C 1
ATOM 2371 O O . PRO B 1 134 ? -13.836 -20.484 -6.57 1 95.06 134 PRO B O 1
ATOM 2374 N N . GLU B 1 135 ? -14.008 -19.953 -8.719 1 94.06 135 GLU B N 1
ATOM 2375 C CA . GLU B 1 135 ? -13.039 -20.969 -9.141 1 94.06 135 GLU B CA 1
ATOM 2376 C C . GLU B 1 135 ? -11.672 -20.719 -8.508 1 94.06 135 GLU B C 1
ATOM 2378 O O . GLU B 1 135 ? -10.945 -21.656 -8.195 1 94.06 135 GLU B O 1
ATOM 2383 N N . GLY B 1 136 ? -11.289 -19.469 -8.359 1 96.06 136 GLY B N 1
ATOM 2384 C CA . GLY B 1 136 ? -10.055 -19.125 -7.668 1 96.06 136 GLY B CA 1
ATOM 2385 C C . GLY B 1 136 ? -10.133 -19.328 -6.168 1 96.06 136 GLY B C 1
ATOM 2386 O O . GLY B 1 136 ? -9.172 -19.812 -5.559 1 96.06 136 GLY B O 1
ATOM 2387 N N . LEU B 1 137 ? -11.242 -19 -5.605 1 96.56 137 LEU B N 1
ATOM 2388 C CA . LEU B 1 137 ? -11.445 -19.125 -4.164 1 96.56 137 LEU B CA 1
ATOM 2389 C C . LEU B 1 137 ? -11.289 -20.578 -3.711 1 96.56 137 LEU B C 1
ATOM 2391 O O . LEU B 1 137 ? -10.734 -20.828 -2.639 1 96.56 137 LEU B O 1
ATOM 2395 N N . GLU B 1 138 ? -11.719 -21.484 -4.527 1 95.69 138 GLU B N 1
ATOM 2396 C CA . GLU B 1 138 ? -11.68 -22.906 -4.203 1 95.69 138 GLU B CA 1
ATOM 2397 C C . GLU B 1 138 ? -10.242 -23.391 -4.078 1 95.69 138 GLU B C 1
ATOM 2399 O O . GLU B 1 138 ? -9.992 -24.438 -3.471 1 95.69 138 GLU B O 1
ATOM 2404 N N . LEU B 1 139 ? -9.32 -22.672 -4.641 1 97.19 139 LEU B N 1
ATOM 2405 C CA . LEU B 1 139 ? -7.934 -23.109 -4.688 1 97.19 139 LEU B CA 1
ATOM 2406 C C . LEU B 1 139 ? -7.121 -22.484 -3.561 1 97.19 139 LEU B C 1
ATOM 2408 O O . LEU B 1 139 ? -5.949 -22.812 -3.371 1 97.19 139 LEU B O 1
ATOM 2412 N N . LEU B 1 140 ? -7.707 -21.594 -2.783 1 97.5 140 LEU B N 1
ATOM 2413 C CA . LEU B 1 140 ? -6.988 -20.906 -1.719 1 97.5 140 LEU B CA 1
ATOM 2414 C C . LEU B 1 140 ? -6.77 -21.828 -0.523 1 97.5 140 LEU B C 1
ATOM 2416 O O . LEU B 1 140 ? -7.656 -22.609 -0.158 1 97.5 140 LEU B O 1
ATOM 2420 N N . ASP B 1 141 ? -5.605 -21.734 0.07 1 97.19 141 ASP B N 1
ATOM 2421 C CA . ASP B 1 141 ? -5.379 -22.359 1.373 1 97.19 141 ASP B CA 1
ATOM 2422 C C . ASP B 1 141 ? -5.863 -21.453 2.504 1 97.19 141 ASP B C 1
ATOM 2424 O O . ASP B 1 141 ? -6.328 -21.938 3.537 1 97.19 141 ASP B O 1
ATOM 2428 N N . VAL B 1 142 ? -5.668 -20.156 2.322 1 97.06 142 VAL B N 1
ATOM 2429 C CA . VAL B 1 142 ? -6.051 -19.156 3.314 1 97.06 142 VAL B CA 1
ATOM 2430 C C . VAL B 1 142 ? -6.527 -17.891 2.611 1 97.06 142 VAL B C 1
ATOM 2432 O O . VAL B 1 142 ? -6 -17.516 1.559 1 97.06 142 VAL B O 1
ATOM 2435 N N . ALA B 1 143 ? -7.574 -17.297 3.125 1 97.81 143 ALA B N 1
ATOM 2436 C CA . ALA B 1 143 ? -7.965 -15.938 2.746 1 97.81 143 ALA B CA 1
ATOM 2437 C C . ALA B 1 143 ? -7.613 -14.938 3.844 1 97.81 143 ALA B C 1
ATOM 2439 O O . ALA B 1 143 ? -7.797 -15.219 5.031 1 97.81 143 ALA B O 1
ATOM 2440 N N . VAL B 1 144 ? -7.098 -13.82 3.451 1 97.75 144 VAL B N 1
ATOM 2441 C CA . VAL B 1 144 ? -6.711 -12.797 4.414 1 97.75 144 VAL B CA 1
ATOM 2442 C C . VAL B 1 144 ? -7.523 -11.531 4.176 1 97.75 144 VAL B C 1
ATOM 2444 O O . VAL B 1 144 ? -7.75 -11.133 3.029 1 97.75 144 VAL B O 1
ATOM 2447 N N . GLU B 1 145 ? -7.965 -10.992 5.223 1 96.5 145 GLU B N 1
ATOM 2448 C CA . GLU B 1 145 ? -8.672 -9.711 5.172 1 96.5 145 GLU B CA 1
ATOM 2449 C C . GLU B 1 145 ? -7.836 -8.594 5.773 1 96.5 145 GLU B C 1
ATOM 2451 O O . GLU B 1 145 ? -7.191 -8.773 6.809 1 96.5 145 GLU B O 1
ATOM 2456 N N . ILE B 1 146 ? -7.797 -7.543 5.137 1 97.25 146 ILE B N 1
ATOM 2457 C CA . ILE B 1 146 ? -7.195 -6.32 5.652 1 97.25 146 ILE B CA 1
ATOM 2458 C C . ILE B 1 146 ? -8.242 -5.508 6.41 1 97.25 146 ILE B C 1
ATOM 2460 O O . ILE B 1 146 ? -9.289 -5.16 5.855 1 97.25 146 ILE B O 1
ATOM 2464 N N . PRO B 1 147 ? -7.961 -5.27 7.645 1 95.31 147 PRO B N 1
ATOM 2465 C CA . PRO B 1 147 ? -8.977 -4.574 8.438 1 95.31 147 PRO B CA 1
ATOM 2466 C C . PRO B 1 147 ? -9.32 -3.195 7.883 1 95.31 147 PRO B C 1
ATOM 2468 O O . PRO B 1 147 ? -8.422 -2.455 7.465 1 95.31 147 PRO B O 1
ATOM 2471 N N . MET B 1 148 ? -10.57 -2.896 7.852 1 93.94 148 MET B N 1
ATOM 2472 C CA . MET B 1 148 ? -11.102 -1.599 7.445 1 93.94 148 MET B CA 1
ATOM 2473 C C . MET B 1 148 ? -12.266 -1.18 8.344 1 93.94 148 MET B C 1
ATOM 2475 O O . MET B 1 148 ? -13.109 -2.006 8.703 1 93.94 148 MET B O 1
ATOM 2479 N N . ILE B 1 149 ? -12.344 0.018 8.672 1 90.38 149 ILE B N 1
ATOM 2480 C CA . ILE B 1 149 ? -13.398 0.45 9.586 1 90.38 149 ILE B CA 1
ATOM 2481 C C . ILE B 1 149 ? -14.328 1.426 8.875 1 90.38 149 ILE B C 1
ATOM 2483 O O . ILE B 1 149 ? -15.422 1.713 9.367 1 90.38 149 ILE B O 1
ATOM 2487 N N . GLY B 1 150 ? -13.875 1.958 7.777 1 92.19 150 GLY B N 1
ATOM 2488 C CA . GLY B 1 150 ? -14.664 2.963 7.086 1 92.19 150 GLY B CA 1
ATOM 2489 C C . GLY B 1 150 ? -15.805 2.375 6.285 1 92.19 150 GLY B C 1
ATOM 2490 O O . GLY B 1 150 ? -16.344 1.323 6.641 1 92.19 150 GLY B O 1
ATOM 2491 N N . THR B 1 151 ? -16.234 3.115 5.32 1 92.25 151 THR B N 1
ATOM 2492 C CA . THR B 1 151 ? -17.438 2.742 4.566 1 92.25 151 THR B CA 1
ATOM 2493 C C . THR B 1 151 ? -17.062 1.84 3.393 1 92.25 151 THR B C 1
ATOM 2495 O O . THR B 1 151 ? -17.922 1.125 2.863 1 92.25 151 THR B O 1
ATOM 2498 N N . GLY B 1 152 ? -15.844 1.909 2.945 1 90.94 152 GLY B N 1
ATOM 2499 C CA . GLY B 1 152 ? -15.414 1.149 1.782 1 90.94 152 GLY B CA 1
ATOM 2500 C C . GLY B 1 152 ? -15.352 -0.345 2.037 1 90.94 152 GLY B C 1
ATOM 2501 O O . GLY B 1 152 ? -15.234 -0.779 3.186 1 90.94 152 GLY B O 1
ATOM 2502 N N . HIS B 1 153 ? -15.336 -1.109 0.928 1 89.12 153 HIS B N 1
ATOM 2503 C CA . HIS B 1 153 ? -15.32 -2.562 1.059 1 89.12 153 HIS B CA 1
ATOM 2504 C C . HIS B 1 153 ? -13.977 -3.141 0.625 1 89.12 153 HIS B C 1
ATOM 2506 O O . HIS B 1 153 ? -13.727 -4.34 0.786 1 89.12 153 HIS B O 1
ATOM 2512 N N . SER B 1 154 ? -13.227 -2.312 0.053 1 92.38 154 SER B N 1
ATOM 2513 C CA . SER B 1 154 ? -11.922 -2.801 -0.364 1 92.38 154 SER B CA 1
ATOM 2514 C C . SER B 1 154 ? -10.93 -1.652 -0.533 1 92.38 154 SER B C 1
ATOM 2516 O O . SER B 1 154 ? -11.328 -0.485 -0.565 1 92.38 154 SER B O 1
ATOM 2518 N N . LEU B 1 155 ? -9.672 -2.043 -0.619 1 95.38 155 LEU B N 1
ATOM 2519 C CA . LEU B 1 155 ? -8.586 -1.126 -0.933 1 95.38 155 LEU B CA 1
ATOM 2520 C C . LEU B 1 155 ? -8.164 -1.258 -2.393 1 95.38 155 LEU B C 1
ATOM 2522 O O . LEU B 1 155 ? -8.609 -2.174 -3.09 1 95.38 155 LEU B O 1
ATOM 2526 N N . ASN B 1 156 ? -7.402 -0.222 -2.875 1 95.25 156 ASN B N 1
ATOM 2527 C CA . ASN B 1 156 ? -6.695 -0.402 -4.137 1 95.25 156 ASN B CA 1
ATOM 2528 C C . ASN B 1 156 ? -5.902 -1.708 -4.156 1 95.25 156 ASN B C 1
ATOM 2530 O O . ASN B 1 156 ? -5.203 -2.029 -3.193 1 95.25 156 ASN B O 1
ATOM 2534 N N . VAL B 1 157 ? -5.965 -2.389 -5.215 1 97.12 157 VAL B N 1
ATOM 2535 C CA . VAL B 1 157 ? -5.434 -3.744 -5.281 1 97.12 157 VAL B CA 1
ATOM 2536 C C . VAL B 1 157 ? -3.924 -3.719 -5.051 1 97.12 157 VAL B C 1
ATOM 2538 O O . VAL B 1 157 ? -3.369 -4.633 -4.438 1 97.12 157 VAL B O 1
ATOM 2541 N N . ALA B 1 158 ? -3.207 -2.727 -5.559 1 97 158 ALA B N 1
ATOM 2542 C CA . ALA B 1 158 ? -1.761 -2.643 -5.367 1 97 158 ALA B CA 1
ATOM 2543 C C . ALA B 1 158 ? -1.42 -2.35 -3.908 1 97 158 ALA B C 1
ATOM 2545 O O . ALA B 1 158 ? -0.436 -2.871 -3.377 1 97 158 ALA B O 1
ATOM 2546 N N . VAL B 1 159 ? -2.229 -1.514 -3.27 1 97.75 159 VAL B N 1
ATOM 2547 C CA . VAL B 1 159 ? -2.051 -1.238 -1.848 1 97.75 159 VAL B CA 1
ATOM 2548 C C . VAL B 1 159 ? -2.291 -2.512 -1.039 1 97.75 159 VAL B C 1
ATOM 2550 O O . VAL B 1 159 ? -1.461 -2.898 -0.214 1 97.75 159 VAL B O 1
ATOM 2553 N N . ALA B 1 160 ? -3.396 -3.191 -1.314 1 98.31 160 ALA B N 1
ATOM 2554 C CA . ALA B 1 160 ? -3.734 -4.426 -0.611 1 98.31 160 ALA B CA 1
ATOM 2555 C C . ALA B 1 160 ? -2.635 -5.473 -0.776 1 98.31 160 ALA B C 1
ATOM 2557 O O . ALA B 1 160 ? -2.174 -6.059 0.206 1 98.31 160 ALA B O 1
ATOM 2558 N N . GLY B 1 161 ? -2.23 -5.648 -2.006 1 98.5 161 GLY B N 1
ATOM 2559 C CA . GLY B 1 161 ? -1.162 -6.598 -2.281 1 98.5 161 GLY B CA 1
ATOM 2560 C C . GLY B 1 161 ? 0.133 -6.262 -1.565 1 98.5 161 GLY B C 1
ATOM 2561 O O . GLY B 1 161 ? 0.82 -7.152 -1.062 1 98.5 161 GLY B O 1
ATOM 2562 N N . SER B 1 162 ? 0.457 -4.996 -1.494 1 98.5 162 SER B N 1
ATOM 2563 C CA . SER B 1 162 ? 1.707 -4.566 -0.876 1 98.5 162 SER B CA 1
ATOM 2564 C C . SER B 1 162 ? 1.679 -4.777 0.634 1 98.5 162 SER B C 1
ATOM 2566 O O . SER B 1 162 ? 2.678 -5.188 1.228 1 98.5 162 SER B O 1
ATOM 2568 N N . LEU B 1 163 ? 0.538 -4.492 1.279 1 98.44 163 LEU B N 1
ATOM 2569 C CA . LEU B 1 163 ? 0.389 -4.742 2.709 1 98.44 163 LEU B CA 1
ATOM 2570 C C . LEU B 1 163 ? 0.609 -6.219 3.025 1 98.44 163 LEU B C 1
ATOM 2572 O O . LEU B 1 163 ? 1.358 -6.555 3.945 1 98.44 163 LEU B O 1
ATOM 2576 N N . VAL B 1 164 ? 0.031 -7.066 2.238 1 98.5 164 VAL B N 1
ATOM 2577 C CA . VAL B 1 164 ? 0.109 -8.5 2.479 1 98.5 164 VAL B CA 1
ATOM 2578 C C . VAL B 1 164 ? 1.521 -9 2.178 1 98.5 164 VAL B C 1
ATOM 2580 O O . VAL B 1 164 ? 2.066 -9.82 2.916 1 98.5 164 VAL B O 1
ATOM 2583 N N . LEU B 1 165 ? 2.117 -8.5 1.113 1 98.19 165 LEU B N 1
ATOM 2584 C CA . LEU B 1 165 ? 3.477 -8.883 0.747 1 98.19 165 LEU B CA 1
ATOM 2585 C C . LEU B 1 165 ? 4.457 -8.539 1.861 1 98.19 165 LEU B C 1
ATOM 2587 O O . LEU B 1 165 ? 5.285 -9.367 2.242 1 98.19 165 LEU B O 1
ATOM 2591 N N . TYR B 1 166 ? 4.41 -7.352 2.383 1 98.06 166 TYR B N 1
ATOM 2592 C CA . TYR B 1 166 ? 5.32 -6.941 3.447 1 98.06 166 TYR B CA 1
ATOM 2593 C C . TYR B 1 166 ? 5.102 -7.777 4.703 1 98.06 166 TYR B C 1
ATOM 2595 O O . TYR B 1 166 ? 6.059 -8.109 5.41 1 98.06 166 TYR B O 1
ATOM 2603 N N . LYS B 1 167 ? 3.818 -8.055 4.984 1 97.5 167 LYS B N 1
ATOM 2604 C CA . LYS B 1 167 ? 3.506 -8.914 6.121 1 97.5 167 LYS B CA 1
ATOM 2605 C C . LYS B 1 167 ? 4.125 -10.305 5.953 1 97.5 167 LYS B C 1
ATOM 2607 O O . LYS B 1 167 ? 4.824 -10.789 6.844 1 97.5 167 LYS B O 1
ATOM 2612 N N . LEU B 1 168 ? 3.961 -10.914 4.844 1 97.94 168 LEU B N 1
ATOM 2613 C CA . LEU B 1 168 ? 4.461 -12.258 4.578 1 97.94 168 LEU B CA 1
ATOM 2614 C C . LEU B 1 168 ? 5.984 -12.273 4.539 1 97.94 168 LEU B C 1
ATOM 2616 O O . LEU B 1 168 ? 6.609 -13.281 4.895 1 97.94 168 LEU B O 1
ATOM 2620 N N . ALA B 1 169 ? 6.57 -11.156 4.113 1 96.69 169 ALA B N 1
ATOM 2621 C CA . ALA B 1 169 ? 8.023 -11.047 4.039 1 96.69 169 ALA B CA 1
ATOM 2622 C C . ALA B 1 169 ? 8.625 -10.766 5.41 1 96.69 169 ALA B C 1
ATOM 2624 O O . ALA B 1 169 ? 9.844 -10.805 5.582 1 96.69 169 ALA B O 1
ATOM 2625 N N . GLY B 1 170 ? 7.793 -10.461 6.434 1 94.25 170 GLY B N 1
ATOM 2626 C CA . GLY B 1 170 ? 8.266 -10.156 7.773 1 94.25 170 GLY B CA 1
ATOM 2627 C C . GLY B 1 170 ? 8.852 -8.766 7.898 1 94.25 170 GLY B C 1
ATOM 2628 O O . GLY B 1 170 ? 9.758 -8.539 8.703 1 94.25 170 GLY B O 1
ATOM 2629 N N . LEU B 1 171 ? 8.344 -7.82 7.125 1 91.88 171 LEU B N 1
ATOM 2630 C CA . LEU B 1 171 ? 8.961 -6.5 7.062 1 91.88 171 LEU B CA 1
ATOM 2631 C C . LEU B 1 171 ? 8.016 -5.438 7.613 1 91.88 171 LEU B C 1
ATOM 2633 O O . LEU B 1 171 ? 8.25 -4.238 7.434 1 91.88 171 LEU B O 1
ATOM 2637 N N . CYS B 1 172 ? 6.922 -5.773 8.266 1 83 172 CYS B N 1
ATOM 2638 C CA . CYS B 1 172 ? 5.996 -4.824 8.867 1 83 172 CYS B CA 1
ATOM 2639 C C . CYS B 1 172 ? 6.129 -4.824 10.391 1 83 172 CYS B C 1
ATOM 2641 O O . CYS B 1 172 ? 6.582 -5.805 10.977 1 83 172 CYS B O 1
#

Organism: Nocardia brasiliensis (strain ATCC 700358 / HUJEG-1) (NCBI:txid1133849)

Foldseek 3Di:
DPDDDDDDPVRVCVVADVAQDDQPQAEEEEAEAEDDLLLQLLLQVLCSVLVYEYEYEDDPCNVVSNVVNNPDPHDTHYHYDYDHVLVVLLVCVVVPEAEEEADDDPFAAELVPDAARPGRYYYYWYYQPPTNDPSRVVSHPHYYYYDDDDDDDDDGRSVSSSSNSCRNSVND/DPDDDDDDPVRVCVVADVAQDDQPQAEEEEAEAEDDLLLQLLLQVLCSVLVYEYEYEDDPCNVVSNVVSNPDPHDTHYHYDYDHVLVVLLVCVVVPEAEEEADDDPFAAELVPDAARPGRYYYYWYYQPPTNDPSRVVSHPHYYYYDDDDDDDDDGRSVSSSSNSCRNSVND

Solvent-accessible surface area (backbone atoms only — not comparable to full-atom values): 18782 Å² total; per-residue (Å²): 127,84,65,72,46,69,58,47,69,73,60,49,51,72,71,26,38,89,55,56,68,72,82,68,83,38,40,31,45,25,48,60,46,68,77,64,45,69,41,49,3,46,38,47,49,49,18,38,26,72,62,32,28,33,34,37,56,74,46,91,64,46,65,58,21,38,58,71,39,30,87,56,90,60,71,73,49,68,44,75,36,77,80,57,59,62,60,53,51,48,51,43,43,76,70,66,32,44,31,36,28,62,38,63,34,79,66,35,41,48,49,61,72,51,65,56,63,86,56,36,32,39,35,39,35,34,22,83,86,75,39,63,51,71,77,52,46,64,65,42,74,41,35,33,26,73,83,55,54,19,60,61,92,70,70,56,62,40,45,50,50,44,53,50,50,35,38,33,68,62,59,91,125,83,65,71,47,70,56,47,69,72,59,49,52,71,70,25,37,90,52,55,67,73,84,70,81,39,40,30,45,24,47,60,46,68,78,6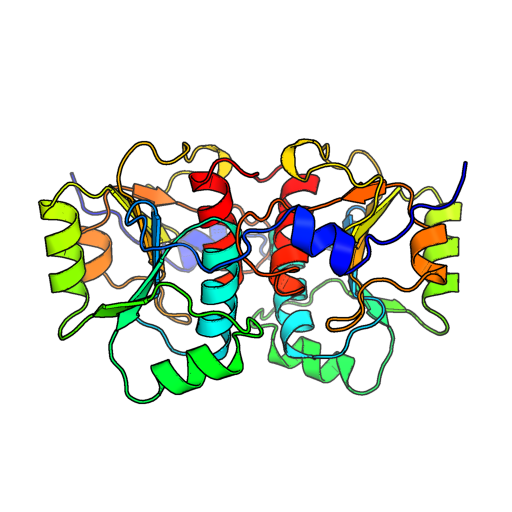3,46,69,41,49,3,47,40,47,50,49,18,38,27,72,63,31,30,35,34,36,56,74,46,90,63,46,64,59,21,37,58,72,41,31,86,58,91,60,71,72,45,70,46,76,37,76,80,59,58,60,60,53,51,49,50,43,42,75,69,64,32,45,32,36,30,62,40,65,35,80,68,36,41,48,50,61,72,52,64,55,64,86,56,37,32,39,35,38,34,35,22,84,85,76,40,63,50,71,76,53,46,65,63,41,74,42,35,33,26,74,84,54,56,21,59,62,90,72,70,57,63,42,44,51,50,46,54,51,49,34,37,33,70,63,60,89

pLDDT: mean 93.51, std 7.48, range [44.94, 98.88]

Secondary structure (DSSP, 8-state):
-----BPPHHHHHHHS-SS------SEEEEE-S---THHHHHHHHHHHHHT-EEEEE--TTHHHHHHHH---SS---EEEEPS-HHHHHHHHHHTT-EEEEE--BTTPEEGGGPPPP-S-EEEEE-BTTTBS-HHHHTT-SEEEE----SS-S---HHHHHHHHHHHHHT--/----PBPPHHHHHHHS-SS------SEEEEE-S---THHHHHHHHHHHHHT-EEEEE--TTHHHHHHHH---SSPP-EEEEPS-HHHHHHHHHHTT-EEEEE--BTTPEEGGGPPPP-S-EEEEE-BTTTBS-HHHHTT-SEEEE----SS-S---HHHHHHHHHHHHHT--

InterPro domains:
  IPR001537 tRNA/rRNA methyltransferase, SpoU type [PF00588] (37-166)
  IPR029026 tRNA (guanine-N1-)-methyltransferase, N-terminal [G3DSA:3.40.1280.10] (24-171)
  IPR029028 Alpha/beta knot methyltransferases [SSF75217] (26-168)
  IPR045330 TRM3/TARBP1 [PTHR12029] (86-167)

Sequence (344 aa):
MTAARVKSRPELRRQRRPRAHGCWNHLLIAPLWPKYGVNLGTLLRTCDAVGACLAVPRKPWVPDALAHGNTLRKQQCVHWIDGRVERWLARQRAGGSAIVGVELTDESIRLADLPTARRRTVIVLGHESTGIPPEGLELLDVAVEIPMIGTGHSLNVAVAGSLVLYKLAGLCMTAARVKSRPELRRQRRPRAHGCWNHLLIAPLWPKYGVNLGTLLRTCDAVGACLAVPRKPWVPDALAHGNTLRKQQCVHWIDGRVERWLARQRAGGSAIVGVELTDESIRLADLPTARRRTVIVLGHESTGIPPEGLELLDVAVEIPMIGTGHSLNVAVAGSLVLYKLAGLC

Nearest PDB structures (foldseek):
  7edc-assembly1_A-2  TM=8.319E-01  e=1.841E-11  Escherichia coli
  1zjr-assembly1_A  TM=8.099E-01  e=7.341E-11  Aquifex aeolicus
  1v2x-assembly1_A-2  TM=7.589E-01  e=8.279E-11  Thermus thermophilus
  2i6d-assembly1_A  TM=8.179E-01  e=8.138E-10  Porphyromonas gingivalis W83
  5l0z-assembly1_B  TM=8.386E-01  e=9.582E-09  Sinorhizobium meliloti 1021

Radius of gyration: 19.49 Å; Cα contacts (8 Å, |Δi|>4): 738; chains: 2; bounding box: 50×58×46 Å